Protein AF-A0A3N5PVY5-F1 (afdb_monomer_lite)

Sequence (266 aa):
MLNLARASQLLYYPEFLPDAHRGAGLPSGSAADRLAGVSESFGTLRYGKLLELLMYDCRRFSTLTGPSATFVPPIVEEWLKARMAGSDAIHVVNMPSIPPGWSAGKWGEWYPDMDGGNQALTTKIPKPYWQSGWRLQHDRLLQASSSMRGRIPLFISGDMHSLGEGRVLKTYGIDLRANPVIAVLPGPVGTGRPGWPSLVRGLRALPPAGLEMEEGLPALEENGFTIADFTPERVTLRYFRWKLGRPEAALDTLEPFRVTNLVVPG

pLDDT: mean 92.63, std 6.99, range [64.88, 98.81]

Foldseek 3Di:
DVVVLVVCCVVPNDWAAQDPLDDPPAPQQCPPPDDHRTHHAWDWDDDDQAEIETGGEQDPQFDLPAQQTGSGDPVRLVSLLCCLAPRSHLEYEYEYQAFPQKDLQDPPHLAQWADPPPQDTDNVDGNPSDHPNSVVSVVSSQLSLLPRAQYASHYEYEPQQWFWWKWFQFAAPDGSVSHTHITGDFHAQDDDPVSASCNVRVHHMHGGPRTDMDTPDGTHNFGWGWDWDTDSFWIKIFTWTDHPPDDPVVVVVIGGPDIDIGTGDD

Radius of gyration: 18.27 Å; chains: 1; bounding box: 49×46×44 Å

Secondary structure (DSSP, 8-state):
-HHHHHHHHHHHS--B---TTSPTT-TTS--TTS-TT-BSSEEEEEETTTEEEEEE-SSTT----GGG--SS-HHHHHHHHHHHHH--SSEEEEEESS-TT-B-S-TTSS---EE-STT-EESSSPPTT--HHHHHHHHHHHHHHHT-TTS--EEE--SS-SEEEEEEEEETTEE-TTS-EEEEEE--S---GGG-HHHHHSS--BPPTTEEEEEEEEEE-SEEEEEEEEETTEEEEEEEEE-BTB-GGGSTTPPPSEEEEEEPP-

Structure (mmCIF, N/CA/C/O backbone):
data_AF-A0A3N5PVY5-F1
#
_entry.id   AF-A0A3N5PVY5-F1
#
loop_
_atom_site.group_PDB
_atom_site.id
_atom_site.type_symbol
_atom_site.label_atom_id
_atom_site.label_alt_id
_atom_site.label_comp_id
_atom_site.label_asym_id
_atom_site.label_entity_id
_atom_site.label_seq_id
_atom_site.pdbx_PDB_ins_code
_atom_site.Cartn_x
_atom_site.Cartn_y
_atom_site.Cartn_z
_atom_site.occupancy
_atom_site.B_iso_or_equiv
_atom_site.auth_seq_id
_atom_site.auth_comp_id
_atom_site.auth_asym_id
_atom_site.auth_atom_id
_atom_site.pdbx_PDB_model_num
ATOM 1 N N . MET A 1 1 ? -6.073 16.966 -17.140 1.00 66.81 1 MET A N 1
ATOM 2 C CA . MET A 1 1 ? -5.683 15.822 -16.282 1.00 66.81 1 MET A CA 1
ATOM 3 C C . MET A 1 1 ? -6.864 15.290 -15.472 1.00 66.81 1 MET A C 1
ATOM 5 O O . MET A 1 1 ? -7.186 14.126 -15.647 1.00 66.81 1 MET A O 1
ATOM 9 N N . LEU A 1 2 ? -7.565 16.108 -14.667 1.00 79.38 2 LEU A N 1
ATOM 10 C CA . LEU A 1 2 ? -8.691 15.629 -13.841 1.00 79.38 2 LEU A CA 1
ATOM 11 C C . LEU A 1 2 ? -9.828 14.973 -14.650 1.00 79.38 2 LEU A C 1
ATOM 13 O O . LEU A 1 2 ? -10.245 13.874 -14.311 1.00 79.38 2 LEU A O 1
ATOM 17 N N . ASN A 1 3 ? -10.268 15.588 -15.754 1.00 82.44 3 ASN A N 1
ATOM 18 C CA . ASN A 1 3 ? -11.328 15.017 -16.600 1.00 82.44 3 ASN A CA 1
ATOM 19 C C . ASN A 1 3 ? -10.936 13.662 -17.209 1.00 82.44 3 ASN A C 1
ATOM 21 O O . ASN A 1 3 ? -11.769 12.770 -17.293 1.00 82.44 3 ASN A O 1
ATOM 25 N N . LEU A 1 4 ? -9.662 13.486 -17.579 1.00 80.81 4 LEU A N 1
ATOM 26 C CA . LEU A 1 4 ? -9.154 12.208 -18.082 1.00 80.81 4 LEU A CA 1
ATOM 27 C C . LEU A 1 4 ? -9.128 11.151 -16.971 1.00 80.81 4 LEU A C 1
ATOM 29 O O . LEU A 1 4 ? -9.576 10.034 -17.188 1.00 80.81 4 LEU A O 1
ATOM 33 N N . ALA A 1 5 ? -8.673 11.515 -15.767 1.00 79.31 5 ALA A N 1
ATOM 34 C CA . ALA A 1 5 ? -8.708 10.620 -14.611 1.00 79.31 5 ALA A CA 1
ATOM 35 C C . ALA A 1 5 ? -10.145 10.187 -14.271 1.00 79.31 5 ALA A C 1
ATOM 37 O O . ALA A 1 5 ? -10.389 9.007 -14.038 1.00 79.31 5 ALA A O 1
ATOM 38 N N . ARG A 1 6 ? -11.103 11.123 -14.310 1.00 81.12 6 ARG A N 1
ATOM 39 C CA . ARG A 1 6 ? -12.534 10.844 -14.110 1.00 81.12 6 ARG A CA 1
ATOM 40 C C . ARG A 1 6 ? -13.126 9.966 -15.209 1.00 81.12 6 ARG A C 1
ATOM 42 O O . ARG A 1 6 ? -13.926 9.092 -14.901 1.00 81.12 6 ARG A O 1
ATOM 49 N N . ALA A 1 7 ? -12.729 10.167 -16.464 1.00 83.38 7 ALA A N 1
ATOM 50 C CA . ALA A 1 7 ? -13.159 9.323 -17.576 1.00 83.38 7 ALA A CA 1
ATOM 51 C C . ALA A 1 7 ? -12.635 7.886 -17.426 1.00 83.38 7 ALA A C 1
ATOM 53 O O . ALA A 1 7 ? -13.407 6.941 -17.545 1.00 83.38 7 ALA A O 1
ATOM 54 N N . SER A 1 8 ? -11.354 7.709 -17.088 1.00 79.81 8 SER A N 1
ATOM 55 C CA . SER A 1 8 ? -10.799 6.381 -16.802 1.00 79.81 8 SER A CA 1
ATOM 56 C C . SER A 1 8 ? -11.474 5.726 -15.598 1.00 79.81 8 SER A C 1
ATOM 58 O O . SER A 1 8 ? -11.762 4.535 -15.640 1.00 79.81 8 SER A O 1
ATOM 60 N N . GLN A 1 9 ? -11.767 6.498 -14.547 1.00 80.00 9 GLN A N 1
ATOM 61 C CA . GLN A 1 9 ? -12.527 6.018 -13.394 1.00 80.00 9 GLN A CA 1
ATOM 62 C C . GLN A 1 9 ? -13.909 5.526 -13.809 1.00 80.00 9 GLN A C 1
ATOM 64 O O . GLN A 1 9 ? -14.215 4.368 -13.579 1.00 80.00 9 GLN A O 1
ATOM 69 N N . LEU A 1 10 ? -14.683 6.333 -14.533 1.00 76.81 10 LEU A N 1
ATOM 70 C CA . LEU A 1 10 ? -15.997 5.940 -15.052 1.00 76.81 10 LEU A CA 1
ATOM 71 C C . LEU A 1 10 ? -15.994 4.632 -15.851 1.00 76.81 10 LEU A C 1
ATOM 73 O O . LEU A 1 10 ? -16.964 3.883 -15.785 1.00 76.81 10 LEU A O 1
ATOM 77 N N . LEU A 1 11 ? -14.938 4.385 -16.626 1.00 79.62 11 LEU A N 1
ATOM 78 C CA . LEU A 1 11 ? -14.852 3.225 -17.511 1.00 79.62 11 LEU A CA 1
ATOM 79 C C . LEU A 1 11 ? -14.364 1.958 -16.802 1.00 79.62 11 LEU A C 1
ATOM 81 O O . LEU A 1 11 ? -14.799 0.867 -17.161 1.00 79.62 11 LEU A O 1
ATOM 85 N N . TYR A 1 12 ? -13.446 2.089 -15.841 1.00 75.38 12 TYR A N 1
ATOM 86 C CA . TYR A 1 12 ? -12.658 0.951 -15.355 1.00 75.38 12 TYR A CA 1
ATOM 87 C C . TYR A 1 12 ? -12.637 0.781 -13.835 1.00 75.38 12 TYR A C 1
ATOM 89 O O . TYR A 1 12 ? -12.235 -0.283 -13.365 1.00 75.38 12 TYR A O 1
ATOM 97 N N . TYR A 1 13 ? -13.044 1.787 -13.056 1.00 70.81 13 TYR A N 1
ATOM 98 C CA . TYR A 1 13 ? -12.940 1.751 -11.599 1.00 70.81 13 TYR A CA 1
ATOM 99 C C . TYR A 1 13 ? -14.275 2.112 -10.937 1.00 70.81 13 TYR A C 1
ATOM 101 O O . TYR A 1 13 ? -14.862 3.146 -11.251 1.00 70.81 13 TYR A O 1
ATOM 109 N N . PRO A 1 14 ? -14.767 1.314 -9.977 1.00 64.88 14 PRO A N 1
ATOM 110 C CA . PRO A 1 14 ? -15.961 1.695 -9.241 1.00 64.88 14 PRO A CA 1
ATOM 111 C C . PRO A 1 14 ? -15.705 2.993 -8.463 1.00 64.88 14 PRO A C 1
ATOM 113 O O . PRO A 1 14 ? -14.638 3.188 -7.876 1.00 64.88 14 PRO A O 1
ATOM 116 N N . GLU A 1 15 ? -16.689 3.890 -8.448 1.00 72.00 15 GLU A N 1
ATOM 117 C CA . GLU A 1 15 ? -16.699 4.986 -7.481 1.00 72.00 15 GLU A CA 1
ATOM 118 C C . GLU A 1 15 ? -17.060 4.447 -6.098 1.00 72.00 15 GLU A C 1
ATOM 120 O O . GLU A 1 15 ? -17.769 3.442 -5.970 1.00 72.00 15 GLU A O 1
ATOM 125 N N . PHE A 1 16 ? -16.616 5.134 -5.046 1.00 79.56 16 PHE A N 1
ATOM 126 C CA . PHE A 1 16 ? -17.078 4.807 -3.707 1.00 79.56 16 PHE A CA 1
ATOM 127 C C . PHE A 1 16 ? -18.519 5.280 -3.573 1.00 79.56 16 PHE A C 1
ATOM 129 O O . PHE A 1 16 ? -18.777 6.479 -3.415 1.00 79.56 16 PHE A O 1
ATOM 136 N N . LEU A 1 17 ? -19.446 4.326 -3.635 1.00 79.19 17 LEU A N 1
ATOM 137 C CA . LEU A 1 17 ? -20.863 4.556 -3.387 1.00 79.19 17 LEU A CA 1
ATOM 138 C C . LEU A 1 17 ? -21.079 5.250 -2.027 1.00 79.19 17 LEU A C 1
ATOM 140 O O . LEU A 1 17 ? -20.191 5.216 -1.164 1.00 79.19 17 LEU A O 1
ATOM 144 N N . PRO A 1 18 ? -22.247 5.884 -1.817 1.00 78.25 18 PRO A N 1
ATOM 145 C CA . PRO A 1 18 ? -22.622 6.389 -0.506 1.00 78.25 18 PRO A CA 1
ATOM 146 C C . PRO A 1 18 ? -22.472 5.308 0.564 1.00 78.25 18 PRO A C 1
ATOM 148 O O . PRO A 1 18 ? -23.073 4.241 0.483 1.00 78.25 18 PRO A O 1
ATOM 151 N N . ASP A 1 19 ? -21.642 5.610 1.556 1.00 75.44 19 ASP A N 1
ATOM 152 C CA . ASP A 1 19 ? -21.275 4.719 2.649 1.00 75.44 19 ASP A CA 1
ATOM 153 C C . ASP A 1 19 ? -21.487 5.468 3.966 1.00 75.44 19 ASP A C 1
ATOM 155 O O . ASP A 1 19 ? -20.876 6.512 4.201 1.00 75.44 19 ASP A O 1
ATOM 159 N N . ALA A 1 20 ? -22.356 4.931 4.824 1.00 75.94 20 ALA A N 1
ATOM 160 C CA . ALA A 1 20 ? -22.668 5.512 6.128 1.00 75.94 20 ALA A CA 1
ATOM 161 C C . ALA A 1 20 ? -21.471 5.488 7.095 1.00 75.94 20 ALA A C 1
ATOM 163 O O . ALA A 1 20 ? -21.444 6.249 8.062 1.00 75.94 20 ALA A O 1
ATOM 164 N N . HIS A 1 21 ? -20.478 4.631 6.847 1.00 71.88 21 HIS A N 1
ATOM 165 C CA . HIS A 1 21 ? -19.249 4.542 7.636 1.00 71.88 21 HIS A CA 1
ATOM 166 C C . HIS A 1 21 ? -18.144 5.476 7.130 1.00 71.88 21 HIS A C 1
ATOM 168 O O . HIS A 1 21 ? -17.114 5.645 7.795 1.00 71.88 21 HIS A O 1
ATOM 174 N N . ARG A 1 22 ? -18.353 6.128 5.981 1.00 78.62 22 ARG A N 1
ATOM 175 C CA . ARG A 1 22 ? -17.444 7.149 5.475 1.00 78.62 22 ARG A CA 1
ATOM 176 C C . ARG A 1 22 ? -17.727 8.478 6.168 1.00 78.62 22 ARG A C 1
ATOM 178 O O . ARG A 1 22 ? -18.864 8.937 6.222 1.00 78.62 22 ARG A O 1
ATOM 185 N N . GLY A 1 23 ? -16.675 9.118 6.682 1.00 70.31 23 GLY A N 1
ATOM 186 C CA . GLY A 1 23 ? -16.801 10.416 7.344 1.00 70.31 23 GLY A CA 1
ATOM 187 C C . GLY A 1 23 ? -17.440 11.464 6.427 1.00 70.31 23 GLY A C 1
ATOM 188 O O . GLY A 1 23 ? -17.079 11.581 5.252 1.00 70.31 23 GLY A O 1
ATOM 189 N N . ALA A 1 24 ? -18.382 12.244 6.960 1.00 73.06 24 ALA A N 1
ATOM 190 C CA . ALA A 1 24 ? -18.906 13.408 6.256 1.00 73.06 24 ALA A CA 1
ATOM 191 C C . ALA A 1 24 ? -17.788 14.447 6.055 1.00 73.06 24 ALA A C 1
ATOM 193 O O . ALA A 1 24 ? -16.924 14.618 6.913 1.00 73.06 24 ALA A O 1
ATOM 194 N N . GLY A 1 25 ? -17.797 15.143 4.916 1.00 78.94 25 GLY A N 1
ATOM 195 C CA . GLY A 1 25 ? -16.828 16.208 4.636 1.00 78.94 25 GLY A CA 1
ATOM 196 C C . GLY A 1 25 ? -15.441 15.737 4.187 1.00 78.94 25 GLY A C 1
ATOM 197 O O . GLY A 1 25 ? -14.552 16.573 4.028 1.00 78.94 25 GLY A O 1
ATOM 198 N N . LEU A 1 26 ? -15.239 14.435 3.934 1.00 85.25 26 LEU A N 1
ATOM 199 C CA . LEU A 1 26 ? -14.022 13.992 3.255 1.00 85.25 26 LEU A CA 1
ATOM 200 C C . LEU A 1 26 ? -13.928 14.638 1.857 1.00 85.25 26 LEU A C 1
ATOM 202 O O . LEU A 1 26 ? -14.931 14.692 1.133 1.00 85.25 26 LEU A O 1
ATOM 206 N N . PRO A 1 27 ? -12.734 15.107 1.445 1.00 86.25 27 PRO A N 1
ATOM 207 C CA . PRO A 1 27 ? -12.514 15.620 0.099 1.00 86.25 27 PRO A CA 1
ATOM 208 C C . PRO A 1 27 ? -12.941 14.604 -0.963 1.00 86.25 27 PRO A C 1
ATOM 210 O O . PRO A 1 27 ? -12.951 13.402 -0.714 1.00 86.25 27 PRO A O 1
ATOM 213 N N . SER A 1 28 ? -13.281 15.077 -2.163 1.00 84.31 28 SER A N 1
ATOM 214 C CA . SER A 1 28 ? -13.803 14.265 -3.281 1.00 84.31 28 SER A CA 1
ATOM 215 C C . SER A 1 28 ? -15.173 13.596 -3.078 1.00 84.31 28 SER A C 1
ATOM 217 O O . SER A 1 28 ? -15.617 12.911 -3.988 1.00 84.31 28 SER A O 1
ATOM 219 N N . GLY A 1 29 ? -15.863 13.820 -1.949 1.00 82.81 29 GLY A N 1
ATOM 220 C CA . GLY A 1 29 ? -17.184 13.242 -1.642 1.00 82.81 29 GLY A CA 1
ATOM 221 C C . GLY A 1 29 ? -18.416 14.047 -2.094 1.00 82.81 29 GLY A C 1
ATOM 222 O O . GLY A 1 29 ? -19.541 13.665 -1.766 1.00 82.81 29 GLY A O 1
ATOM 223 N N . SER A 1 30 ? -18.205 15.179 -2.777 1.00 78.44 30 SER A N 1
ATOM 224 C CA . SER A 1 30 ? -19.247 16.180 -3.076 1.00 78.44 30 SER A CA 1
ATOM 225 C C . SER A 1 30 ? -19.096 16.795 -4.474 1.00 78.44 30 SER A C 1
ATOM 227 O O . SER A 1 30 ? -19.329 17.989 -4.663 1.00 78.44 30 SER A O 1
ATOM 229 N N . ALA A 1 31 ? -18.627 16.017 -5.452 1.00 81.06 31 ALA A N 1
ATOM 230 C CA . ALA A 1 31 ? -18.526 16.489 -6.830 1.00 81.06 31 ALA A CA 1
ATOM 231 C C . ALA A 1 31 ? -19.930 16.800 -7.389 1.00 81.06 31 ALA A C 1
ATOM 233 O O . ALA A 1 31 ? -20.825 15.967 -7.302 1.00 81.06 31 ALA A O 1
ATOM 234 N N . ALA A 1 32 ? -20.126 18.002 -7.946 1.00 80.88 32 ALA A N 1
ATOM 235 C CA . ALA A 1 32 ? -21.444 18.476 -8.391 1.00 80.88 32 ALA A CA 1
ATOM 236 C C . ALA A 1 32 ? -22.039 17.651 -9.548 1.00 80.88 32 ALA A C 1
ATOM 238 O O . ALA A 1 32 ? -23.250 17.638 -9.743 1.00 80.88 32 ALA A O 1
ATOM 239 N N . ASP A 1 33 ? -21.186 16.961 -10.304 1.00 83.06 33 ASP A N 1
ATOM 240 C CA . ASP A 1 33 ? -21.539 16.053 -11.395 1.00 83.06 33 ASP A CA 1
ATOM 241 C C . ASP A 1 33 ? -21.827 14.613 -10.927 1.00 83.06 33 ASP A C 1
ATOM 243 O O . ASP A 1 33 ? -21.983 13.718 -11.756 1.00 83.06 33 ASP A O 1
ATOM 247 N N . ARG A 1 34 ? -21.894 14.367 -9.610 1.00 80.12 34 ARG A N 1
ATOM 248 C CA . ARG A 1 34 ? -22.095 13.042 -9.004 1.00 80.12 34 ARG A CA 1
ATOM 249 C C . ARG A 1 34 ? -23.245 13.043 -8.006 1.00 80.12 34 ARG A C 1
ATOM 251 O O . ARG A 1 34 ? -23.643 14.079 -7.478 1.00 80.12 34 ARG A O 1
ATOM 258 N N . LEU A 1 35 ? -23.765 11.849 -7.719 1.00 81.38 35 LEU A N 1
ATOM 259 C CA . LEU A 1 35 ? -24.721 11.670 -6.629 1.00 81.38 35 LEU A CA 1
ATOM 260 C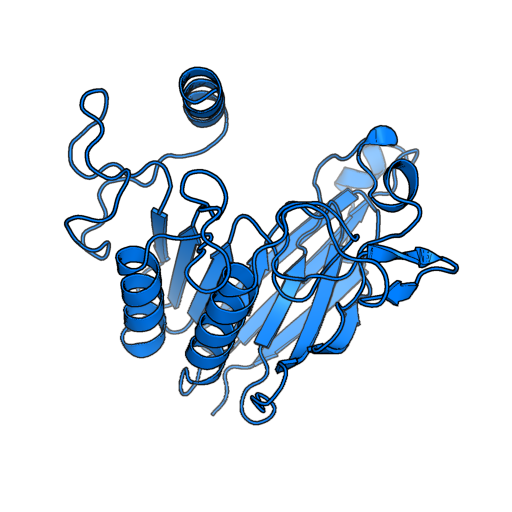 C . LEU A 1 35 ? -24.082 12.077 -5.296 1.00 81.38 35 LEU A C 1
ATOM 262 O O . LEU A 1 35 ? -22.905 11.810 -5.041 1.00 81.38 35 LEU A O 1
ATOM 266 N N . ALA A 1 36 ? -24.876 12.707 -4.431 1.00 80.88 36 ALA A N 1
ATOM 267 C CA . ALA A 1 36 ? -24.427 13.108 -3.107 1.00 80.88 36 ALA A CA 1
ATOM 268 C C . ALA A 1 36 ? -23.901 11.896 -2.325 1.00 80.88 36 ALA A C 1
ATOM 270 O O . ALA A 1 36 ? -24.528 10.837 -2.298 1.00 80.88 36 ALA A O 1
ATOM 271 N N . GLY A 1 37 ? -22.741 12.048 -1.686 1.00 77.31 37 GLY A N 1
ATOM 272 C CA . GLY A 1 37 ? -22.122 10.944 -0.965 1.00 77.31 37 GLY A CA 1
ATOM 273 C C . GLY A 1 37 ? -21.403 9.939 -1.867 1.00 77.31 37 GLY A C 1
ATOM 274 O O . GLY A 1 37 ? -20.929 8.931 -1.359 1.00 77.31 37 GLY A O 1
ATOM 275 N N . VAL A 1 38 ? -21.203 10.195 -3.157 1.00 84.31 38 VAL A N 1
ATOM 276 C CA . VAL A 1 38 ? -20.206 9.452 -3.945 1.00 84.31 38 VAL A CA 1
ATOM 277 C C . VAL A 1 38 ? -18.828 10.079 -3.741 1.00 84.31 38 VAL A C 1
ATOM 279 O O . VAL A 1 38 ? -18.697 11.299 -3.787 1.00 84.31 38 VAL A O 1
ATOM 282 N N . SER A 1 39 ? -17.809 9.257 -3.482 1.00 86.69 39 SER A N 1
ATOM 283 C CA . SER A 1 39 ? -16.417 9.711 -3.378 1.00 86.69 39 SER A CA 1
ATOM 284 C C . SER A 1 39 ? -15.564 9.125 -4.490 1.00 86.69 39 SER A C 1
ATOM 286 O O . SER A 1 39 ? -15.674 7.948 -4.827 1.00 86.69 39 SER A O 1
ATOM 288 N N . GLU A 1 40 ? -14.689 9.956 -5.046 1.00 86.44 40 GLU A N 1
ATOM 289 C CA . GLU A 1 40 ? -13.797 9.560 -6.137 1.00 86.44 40 GLU A CA 1
ATOM 290 C C . GLU A 1 40 ? -12.433 9.064 -5.643 1.00 86.44 40 GLU A C 1
ATOM 292 O O . GLU A 1 40 ? -11.720 8.401 -6.393 1.00 86.44 40 GLU A O 1
ATOM 297 N N . SER A 1 41 ? -12.019 9.429 -4.426 1.00 88.88 41 SER A N 1
ATOM 298 C CA . SER A 1 41 ? -10.624 9.247 -3.990 1.00 88.88 41 SER A CA 1
ATOM 299 C C . SER A 1 41 ? -10.467 8.537 -2.656 1.00 88.88 41 SER A C 1
ATOM 301 O O . SER A 1 41 ? -9.401 7.986 -2.406 1.00 88.88 41 SER A O 1
ATOM 303 N N . PHE A 1 42 ? -11.496 8.529 -1.810 1.00 90.88 42 PHE A N 1
ATOM 304 C CA . PHE A 1 42 ? -11.418 7.961 -0.463 1.00 90.88 42 PHE A CA 1
ATOM 305 C C . PHE A 1 42 ? -12.708 7.232 -0.111 1.00 90.88 42 PHE A C 1
ATOM 307 O O . PHE A 1 42 ? -13.787 7.818 -0.219 1.00 90.88 42 PHE A O 1
ATOM 314 N N . GLY A 1 43 ? -12.622 5.997 0.361 1.00 89.62 43 GLY A N 1
ATOM 315 C CA . GLY A 1 43 ? -13.804 5.263 0.790 1.00 89.62 43 GLY A CA 1
ATOM 316 C C . GLY A 1 43 ? -13.480 3.930 1.429 1.00 89.62 43 GLY A C 1
ATOM 317 O O . GLY A 1 43 ? -12.313 3.584 1.629 1.00 89.62 43 GLY A O 1
ATOM 318 N N . THR A 1 44 ? -14.537 3.196 1.768 1.00 90.12 44 THR A N 1
ATOM 319 C CA . THR A 1 44 ? -14.406 1.840 2.286 1.00 90.12 44 THR A CA 1
ATOM 320 C C . THR A 1 44 ? -15.145 0.837 1.415 1.00 90.12 44 THR A C 1
ATOM 322 O O . THR A 1 44 ? -16.144 1.167 0.776 1.00 90.12 44 THR A O 1
ATOM 325 N N . LEU A 1 45 ? -14.642 -0.396 1.395 1.00 88.94 45 LEU A N 1
ATOM 326 C CA . LEU A 1 45 ? -15.434 -1.567 1.035 1.00 88.94 45 LEU A CA 1
ATOM 327 C C . LEU A 1 45 ? -15.580 -2.423 2.286 1.00 88.94 45 LEU A C 1
ATOM 329 O O . LEU A 1 45 ? -14.580 -2.791 2.905 1.00 88.94 45 LEU A O 1
ATOM 333 N N . ARG A 1 46 ? -16.817 -2.754 2.651 1.00 90.56 46 ARG A N 1
ATOM 334 C CA . ARG A 1 46 ? -17.100 -3.461 3.896 1.00 90.56 46 ARG A CA 1
ATOM 335 C C . ARG A 1 46 ? -17.915 -4.727 3.672 1.00 90.56 46 ARG A C 1
ATOM 337 O O . ARG A 1 46 ? -18.926 -4.709 2.976 1.00 90.56 46 ARG A O 1
ATOM 344 N N . TYR A 1 47 ? -17.496 -5.813 4.318 1.00 93.75 47 TYR A N 1
ATOM 345 C CA . TYR A 1 47 ? -18.188 -7.100 4.322 1.00 93.75 47 TYR A CA 1
ATOM 346 C C . TYR A 1 47 ? -18.644 -7.444 5.745 1.00 93.75 47 TYR A C 1
ATOM 348 O O . TYR A 1 47 ? -17.939 -8.101 6.518 1.00 93.75 47 TYR A O 1
ATOM 356 N N . GLY A 1 48 ? -19.824 -6.940 6.122 1.00 93.81 48 GLY A N 1
ATOM 357 C CA . GLY A 1 48 ? -20.401 -7.133 7.455 1.00 93.81 48 GLY A CA 1
ATOM 358 C C . GLY A 1 48 ? -19.453 -6.686 8.573 1.00 93.81 48 GLY A C 1
ATOM 359 O O . GLY A 1 48 ? -18.989 -5.548 8.582 1.00 93.81 48 GLY A O 1
ATOM 360 N N . LYS A 1 49 ? -19.167 -7.585 9.521 1.00 95.75 49 LYS A N 1
ATOM 361 C CA . LYS A 1 49 ? -18.146 -7.397 10.570 1.00 95.75 49 LYS A CA 1
ATOM 362 C C . LYS A 1 49 ? -16.839 -8.137 10.278 1.00 95.75 49 LYS A C 1
ATOM 364 O O . LYS A 1 49 ? -15.938 -8.124 11.106 1.00 95.75 49 LYS A O 1
ATOM 369 N N . LEU A 1 50 ? -16.724 -8.802 9.130 1.00 97.62 50 LEU A N 1
ATOM 370 C CA . LEU A 1 50 ? -15.532 -9.579 8.806 1.00 97.62 50 LEU A CA 1
ATOM 371 C C . LEU A 1 50 ? -14.396 -8.671 8.331 1.00 97.62 50 LEU A C 1
ATOM 373 O O . LEU A 1 50 ? -13.281 -8.779 8.828 1.00 97.62 50 LEU A O 1
ATOM 377 N N . LEU A 1 51 ? -14.679 -7.781 7.381 1.00 97.50 51 LEU A N 1
ATOM 378 C CA . LEU A 1 51 ? -13.654 -7.047 6.646 1.00 97.50 51 LEU A CA 1
ATOM 379 C C . LEU A 1 51 ? -14.074 -5.605 6.386 1.00 97.50 51 LEU A C 1
ATOM 381 O O . LEU A 1 51 ? -15.191 -5.355 5.935 1.00 97.50 51 LEU A O 1
ATOM 385 N N . GLU A 1 52 ? -13.142 -4.686 6.592 1.00 96.38 52 GLU A N 1
ATOM 386 C CA . GLU A 1 52 ? -13.195 -3.310 6.118 1.00 96.38 52 GLU A CA 1
ATOM 387 C C . GLU A 1 52 ? -11.900 -2.975 5.368 1.00 96.38 52 GLU A C 1
ATOM 389 O O . GLU A 1 52 ? -10.803 -3.022 5.928 1.00 96.38 52 GLU A O 1
ATOM 394 N N . LEU A 1 53 ? -12.029 -2.647 4.085 1.00 95.75 53 LEU A N 1
ATOM 395 C CA . LEU A 1 53 ? -10.938 -2.169 3.242 1.00 95.75 53 LEU A CA 1
ATOM 396 C C . LEU A 1 53 ? -10.963 -0.644 3.228 1.00 95.75 53 LEU A C 1
ATOM 398 O O . LEU A 1 53 ? -11.950 -0.056 2.795 1.00 95.75 53 LEU A O 1
ATOM 402 N N . LEU A 1 54 ? -9.882 -0.007 3.663 1.00 95.62 54 LEU A N 1
ATOM 403 C CA . LEU A 1 54 ? -9.671 1.435 3.587 1.00 95.62 54 LEU A CA 1
ATOM 404 C C . LEU A 1 54 ? -8.966 1.752 2.272 1.00 95.62 54 LEU A C 1
ATOM 406 O O . LEU A 1 54 ? -7.763 1.534 2.142 1.00 95.62 54 LEU A O 1
ATOM 410 N N . MET A 1 55 ? -9.703 2.257 1.289 1.00 93.50 55 MET A N 1
ATOM 411 C CA . MET A 1 55 ? -9.190 2.518 -0.055 1.00 93.50 55 MET A CA 1
ATOM 412 C C . MET A 1 55 ? -8.978 4.017 -0.250 1.00 93.50 55 MET A C 1
ATOM 414 O O . MET A 1 55 ? -9.896 4.813 -0.026 1.00 93.50 55 MET A O 1
ATOM 418 N N . TYR A 1 56 ? -7.769 4.417 -0.647 1.00 93.62 56 TYR A N 1
ATOM 419 C CA . TYR A 1 56 ? -7.432 5.836 -0.729 1.00 93.62 56 TYR A CA 1
ATOM 420 C C . TYR A 1 56 ? -6.382 6.179 -1.787 1.00 93.62 56 TYR A C 1
ATOM 422 O O . TYR A 1 56 ? -5.337 5.537 -1.914 1.00 93.62 56 TYR A O 1
ATOM 430 N N . ASP A 1 57 ? -6.657 7.254 -2.524 1.00 92.12 57 ASP A N 1
ATOM 431 C CA . ASP A 1 57 ? -5.737 7.841 -3.488 1.00 92.12 57 ASP A CA 1
ATOM 432 C C . ASP A 1 57 ? -4.718 8.760 -2.801 1.00 92.12 57 ASP A C 1
ATOM 434 O O . ASP A 1 57 ? -5.057 9.759 -2.169 1.00 92.12 57 ASP A O 1
ATOM 438 N N . CYS A 1 58 ? -3.444 8.443 -2.983 1.00 94.75 58 CYS A N 1
ATOM 439 C CA . CYS A 1 58 ? -2.311 9.216 -2.508 1.00 94.75 58 CYS A CA 1
ATOM 440 C C . CYS A 1 58 ? -1.790 10.236 -3.540 1.00 94.75 58 CYS A C 1
ATOM 442 O O . CYS A 1 58 ? -0.806 10.912 -3.267 1.00 94.75 58 CYS A O 1
ATOM 444 N N . ARG A 1 59 ? -2.375 10.352 -4.740 1.00 89.50 59 ARG A N 1
ATOM 445 C CA . ARG A 1 59 ? -1.872 11.231 -5.813 1.00 89.50 59 ARG A CA 1
ATOM 446 C C . ARG A 1 59 ? -2.649 12.527 -5.961 1.00 89.50 59 ARG A C 1
ATOM 448 O O . ARG A 1 59 ? -2.031 13.587 -6.021 1.00 89.50 59 ARG A O 1
ATOM 455 N N . ARG A 1 60 ? -3.982 12.476 -6.030 1.00 89.44 60 ARG A N 1
ATOM 456 C CA . ARG A 1 60 ? -4.803 13.647 -6.397 1.00 89.44 60 ARG A CA 1
ATOM 457 C C . ARG A 1 60 ? -4.615 14.853 -5.474 1.00 89.44 60 ARG A C 1
ATOM 459 O O . ARG A 1 60 ? -4.731 15.983 -5.936 1.00 89.44 60 ARG A O 1
ATOM 466 N N . PHE A 1 61 ? -4.322 14.617 -4.200 1.00 92.38 61 PHE A N 1
ATOM 467 C CA . PHE A 1 61 ? -4.217 15.657 -3.176 1.00 92.38 61 PHE A CA 1
ATOM 468 C C . PHE A 1 61 ? -2.795 15.835 -2.633 1.00 92.38 61 PHE A C 1
ATOM 470 O O . PHE A 1 61 ? -2.619 16.458 -1.587 1.00 92.38 61 PHE A O 1
ATOM 477 N N . SER A 1 62 ? -1.783 15.301 -3.326 1.00 95.31 62 SER A N 1
ATOM 478 C CA . SER A 1 62 ? -0.404 15.418 -2.865 1.00 95.31 62 SER A CA 1
ATOM 479 C C . SER A 1 62 ? 0.064 16.873 -2.869 1.00 95.31 62 SER A C 1
ATOM 481 O O . SER A 1 62 ? -0.115 17.571 -3.871 1.00 95.31 62 SER A O 1
ATOM 483 N N . THR A 1 63 ? 0.707 17.321 -1.796 1.00 97.19 63 THR A N 1
ATOM 484 C CA . THR A 1 63 ? 1.242 18.685 -1.677 1.00 97.19 63 THR A CA 1
ATOM 485 C C . THR A 1 63 ? 2.771 18.706 -1.753 1.00 97.19 63 THR A C 1
ATOM 487 O O . THR A 1 63 ? 3.436 17.698 -1.514 1.00 97.19 63 THR A O 1
ATOM 490 N N . LEU A 1 64 ? 3.334 19.869 -2.104 1.00 97.06 64 LEU A N 1
ATOM 491 C CA . LEU A 1 64 ? 4.778 20.120 -2.222 1.00 97.06 64 LEU A CA 1
ATOM 492 C C . LEU A 1 64 ? 5.223 21.218 -1.246 1.00 97.06 64 LEU A C 1
ATOM 494 O O . LEU A 1 64 ? 5.717 22.267 -1.649 1.00 97.06 64 LEU A O 1
ATOM 498 N N . THR A 1 65 ? 4.979 20.998 0.046 1.00 97.00 65 THR A N 1
ATOM 499 C CA . THR A 1 65 ? 5.200 21.988 1.119 1.00 97.00 65 THR A CA 1
ATOM 500 C C . THR A 1 65 ? 6.266 21.552 2.134 1.00 97.00 65 THR A C 1
ATOM 502 O O . THR A 1 65 ? 6.211 21.878 3.319 1.00 97.00 65 THR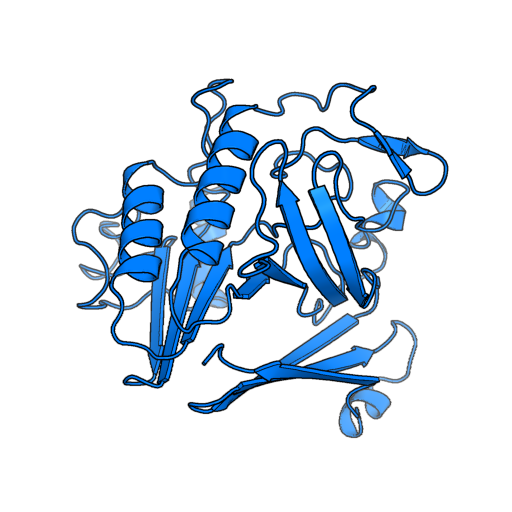 A O 1
ATOM 505 N N . GLY A 1 66 ? 7.260 20.794 1.679 1.00 96.62 66 GLY A N 1
ATOM 506 C CA . GLY A 1 66 ? 8.399 20.330 2.461 1.00 96.62 66 GLY A CA 1
ATOM 507 C C . GLY A 1 66 ? 7.968 19.464 3.653 1.00 96.62 66 GLY A C 1
ATOM 508 O O . GLY A 1 66 ? 7.308 18.441 3.454 1.00 96.62 66 GLY A O 1
ATOM 509 N N . PRO A 1 67 ? 8.313 19.842 4.898 1.00 97.00 67 PRO A N 1
ATOM 510 C CA . PRO A 1 67 ? 7.932 19.090 6.096 1.00 97.00 67 PRO A CA 1
ATOM 511 C C . PRO A 1 67 ? 6.424 18.970 6.352 1.00 97.00 67 PRO A C 1
ATOM 513 O O . PRO A 1 67 ? 6.009 18.025 7.017 1.00 97.00 67 PRO A O 1
ATOM 516 N N . SER A 1 68 ? 5.600 19.892 5.840 1.00 97.38 68 SER A N 1
ATOM 517 C CA . SER A 1 68 ? 4.135 19.829 5.987 1.00 97.38 68 SER A CA 1
ATOM 518 C C . SER A 1 68 ? 3.438 19.132 4.819 1.00 97.38 68 SER A C 1
ATOM 520 O O . SER A 1 68 ? 2.209 19.075 4.785 1.00 97.38 68 SER A O 1
ATOM 522 N N . ALA A 1 69 ? 4.205 18.632 3.846 1.00 97.94 69 ALA A N 1
ATOM 523 C CA . ALA A 1 69 ? 3.649 17.979 2.678 1.00 97.94 69 ALA A CA 1
ATOM 524 C C . ALA A 1 69 ? 2.902 16.696 3.050 1.00 97.94 69 ALA A C 1
ATOM 526 O O . ALA A 1 69 ? 3.299 15.972 3.961 1.00 97.94 69 ALA A O 1
ATOM 527 N N . THR A 1 70 ? 1.859 16.366 2.303 1.00 98.00 70 THR A N 1
ATOM 528 C CA . THR A 1 70 ? 1.086 15.142 2.501 1.00 98.00 70 THR A CA 1
ATOM 529 C C . THR A 1 70 ? 0.752 14.501 1.163 1.00 98.00 70 THR A C 1
ATOM 531 O O . THR A 1 70 ? 0.737 15.177 0.136 1.00 98.00 70 THR A O 1
ATOM 534 N N . PHE A 1 71 ? 0.506 13.192 1.160 1.00 97.31 71 PHE A N 1
ATOM 535 C CA . PHE A 1 71 ? -0.122 12.503 0.031 1.00 97.31 71 PHE A CA 1
ATOM 536 C C . PHE A 1 71 ? -1.642 12.471 0.175 1.00 97.31 71 PHE A C 1
ATOM 538 O O . PHE A 1 71 ? -2.360 12.610 -0.814 1.00 97.31 71 PHE A O 1
ATOM 545 N N . VAL A 1 72 ? -2.132 12.330 1.410 1.00 97.25 72 VAL A N 1
ATOM 546 C CA . VAL A 1 72 ? -3.554 12.472 1.733 1.00 97.25 72 VAL A CA 1
ATOM 547 C C . VAL A 1 72 ? -3.794 13.721 2.584 1.00 97.25 72 VAL A C 1
ATOM 549 O O . VAL A 1 72 ? -2.947 14.070 3.412 1.00 97.25 72 VAL A O 1
ATOM 552 N N . PRO A 1 73 ? -4.928 14.421 2.423 1.00 96.44 73 PRO A N 1
ATOM 553 C CA . PRO A 1 73 ? -5.270 15.563 3.267 1.00 96.44 73 PRO A CA 1
ATOM 554 C C . PRO A 1 73 ? -5.261 15.195 4.762 1.00 96.44 73 PRO A C 1
ATOM 556 O O . PRO A 1 73 ? -5.638 14.071 5.095 1.00 96.44 73 PRO A O 1
ATOM 559 N N . PRO A 1 74 ? -4.918 16.116 5.683 1.00 95.81 74 PRO A N 1
ATOM 560 C CA . PRO A 1 74 ? -4.894 15.822 7.120 1.00 95.81 74 PRO A CA 1
ATOM 561 C C . PRO A 1 74 ? -6.202 15.225 7.658 1.00 95.81 74 PRO A C 1
ATOM 563 O O . PRO A 1 74 ? -6.172 14.265 8.416 1.00 95.81 74 PRO A O 1
ATOM 566 N N . ILE A 1 75 ? -7.358 15.714 7.196 1.00 94.81 75 ILE A N 1
ATOM 567 C CA . ILE A 1 75 ? -8.667 15.158 7.579 1.00 94.81 75 ILE A CA 1
ATOM 568 C C . ILE A 1 75 ? -8.849 13.694 7.141 1.00 94.81 75 ILE A C 1
ATOM 570 O O . ILE A 1 75 ? -9.493 12.915 7.838 1.00 94.81 75 ILE A O 1
ATOM 574 N N . VAL A 1 76 ? -8.258 13.302 6.008 1.00 95.88 76 VAL A N 1
ATOM 575 C CA . VAL A 1 76 ? -8.269 11.914 5.527 1.00 95.88 76 VAL A CA 1
ATOM 576 C C . VAL A 1 76 ? -7.315 11.066 6.361 1.00 95.88 76 VAL A C 1
ATOM 578 O O . VAL A 1 76 ? -7.670 9.953 6.727 1.00 95.88 76 VAL A O 1
ATOM 581 N N . GLU A 1 77 ? -6.134 11.587 6.703 1.00 97.88 77 GLU A N 1
ATOM 582 C CA . GLU A 1 77 ? -5.199 10.901 7.602 1.00 97.88 77 GLU A CA 1
ATOM 583 C C . GLU A 1 77 ? -5.849 10.602 8.963 1.00 97.88 77 GLU A C 1
ATOM 585 O O . GLU A 1 77 ? -5.778 9.472 9.445 1.00 97.88 77 GLU A O 1
ATOM 590 N N . GLU A 1 78 ? -6.534 11.582 9.554 1.00 97.12 78 GLU A N 1
ATOM 591 C CA . GLU A 1 78 ? -7.248 11.404 10.823 1.00 97.12 78 GLU A CA 1
ATOM 592 C C . GLU A 1 78 ? -8.423 10.431 10.698 1.00 97.12 78 GLU A C 1
ATOM 594 O O . GLU A 1 78 ? -8.615 9.581 11.567 1.00 97.12 78 GLU A O 1
ATOM 599 N N . TRP A 1 79 ? -9.165 10.475 9.589 1.00 95.88 79 TRP A N 1
ATOM 600 C CA . TRP A 1 79 ? -10.199 9.481 9.310 1.00 95.88 79 TRP A CA 1
ATOM 601 C C . TRP A 1 79 ? -9.622 8.060 9.215 1.00 95.88 79 TRP A C 1
ATOM 603 O O . TRP A 1 79 ? -10.145 7.159 9.870 1.00 95.88 79 TRP A O 1
ATOM 613 N N . LEU A 1 80 ? -8.519 7.850 8.486 1.00 97.56 80 LEU A N 1
ATOM 614 C CA . LEU A 1 80 ? -7.851 6.544 8.382 1.00 97.56 80 LEU A CA 1
ATOM 615 C C . LEU A 1 80 ? -7.428 6.022 9.762 1.00 97.56 80 LEU A C 1
ATOM 617 O O . LEU A 1 80 ? -7.713 4.872 10.103 1.00 97.56 80 LEU A O 1
ATOM 621 N N . LYS A 1 81 ? -6.806 6.873 10.589 1.00 98.19 81 LYS A N 1
ATOM 622 C CA . LYS A 1 81 ? -6.431 6.528 11.971 1.00 98.19 81 LYS A CA 1
ATOM 623 C C . LYS A 1 81 ? -7.644 6.162 12.819 1.00 98.19 81 LYS A C 1
ATOM 625 O O . LYS A 1 81 ? -7.611 5.153 13.520 1.00 98.19 81 LYS A O 1
ATOM 630 N N . ALA A 1 82 ? -8.724 6.936 12.724 1.00 96.38 82 ALA A N 1
ATOM 631 C CA . ALA A 1 82 ? -9.957 6.666 13.452 1.00 96.38 82 ALA A CA 1
ATOM 632 C C . ALA A 1 82 ? -10.586 5.326 13.037 1.00 96.38 82 ALA A C 1
ATOM 634 O O . ALA A 1 82 ? -11.059 4.585 13.898 1.00 96.38 82 ALA A O 1
ATOM 635 N N . ARG A 1 83 ? -10.555 4.969 11.745 1.00 96.00 83 ARG A N 1
ATOM 636 C CA . ARG A 1 83 ? -11.036 3.657 11.278 1.00 96.00 83 ARG A CA 1
ATOM 637 C C . ARG A 1 83 ? -10.167 2.509 11.786 1.00 96.00 83 ARG A C 1
ATOM 639 O O . ARG A 1 83 ? -10.715 1.536 12.298 1.00 96.00 83 ARG A O 1
ATOM 646 N N . MET A 1 84 ? -8.840 2.637 11.723 1.00 97.88 84 MET A N 1
ATOM 647 C CA . MET A 1 84 ? -7.916 1.631 12.270 1.00 97.88 84 MET A CA 1
ATOM 648 C C . MET A 1 84 ? -8.135 1.411 13.774 1.00 97.88 84 MET A C 1
ATOM 650 O O . MET A 1 84 ? -8.207 0.269 14.230 1.00 97.88 84 MET A O 1
ATOM 654 N N . ALA A 1 85 ? -8.319 2.491 14.536 1.00 96.62 85 ALA A N 1
ATOM 655 C CA . ALA A 1 85 ? -8.528 2.423 15.979 1.00 96.62 85 ALA A CA 1
ATOM 656 C C . ALA A 1 85 ? -9.933 1.936 16.381 1.00 96.62 85 ALA A C 1
ATOM 658 O O . ALA A 1 85 ? -10.069 1.233 17.380 1.00 96.62 85 ALA A O 1
ATOM 659 N N . GLY A 1 86 ? -10.971 2.328 15.637 1.00 94.69 86 GLY A N 1
ATOM 660 C CA . GLY A 1 86 ? -12.361 2.262 16.101 1.00 94.69 86 GLY A CA 1
ATOM 661 C C . GLY A 1 86 ? -13.326 1.442 15.248 1.00 94.69 86 GLY A C 1
ATOM 662 O O . GLY A 1 86 ? -14.491 1.332 15.623 1.00 94.69 86 GLY A O 1
ATOM 663 N N . SER A 1 87 ? -12.904 0.882 14.108 1.00 95.00 87 SER A N 1
ATOM 664 C CA . SER A 1 87 ? -13.762 -0.049 13.363 1.00 95.00 87 SER A CA 1
ATOM 665 C C . SER A 1 87 ? -14.149 -1.240 14.247 1.00 95.00 87 SER A C 1
ATOM 667 O O . SER A 1 87 ? -13.357 -1.686 15.071 1.00 95.00 87 SER A O 1
ATOM 669 N N . ASP A 1 88 ? -15.355 -1.767 14.071 1.00 94.69 88 ASP A N 1
ATOM 670 C CA . ASP A 1 88 ? -15.851 -3.015 14.661 1.00 94.69 88 ASP A CA 1
ATOM 671 C C . ASP A 1 88 ? -15.664 -4.228 13.725 1.00 94.69 88 ASP A C 1
ATOM 673 O O . ASP A 1 88 ? -16.116 -5.327 14.046 1.00 94.69 88 ASP A O 1
ATOM 677 N N . ALA A 1 89 ? -15.018 -4.046 12.567 1.00 95.88 89 ALA A N 1
ATOM 678 C CA . ALA A 1 89 ? -14.631 -5.151 11.699 1.00 95.88 89 ALA A CA 1
ATOM 679 C C . ALA A 1 89 ? -13.463 -5.945 12.307 1.00 95.88 89 ALA A C 1
ATOM 681 O O . ALA A 1 89 ? -12.603 -5.388 12.993 1.00 95.88 89 ALA A O 1
ATOM 682 N N . ILE A 1 90 ? -13.407 -7.248 12.039 1.00 97.12 90 ILE A N 1
ATOM 683 C CA . IL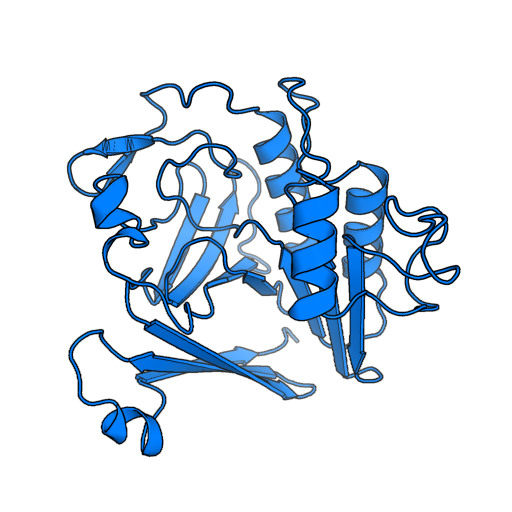E A 1 90 ? -12.296 -8.105 12.469 1.00 97.12 90 ILE A CA 1
ATOM 684 C C . ILE A 1 90 ? -11.023 -7.688 11.733 1.00 97.12 90 ILE A C 1
ATOM 686 O O . ILE A 1 90 ? -10.020 -7.359 12.362 1.00 97.12 90 ILE A O 1
ATOM 690 N N . HIS A 1 91 ? -11.089 -7.619 10.404 1.00 98.31 91 HIS A N 1
ATOM 691 C CA . HIS A 1 91 ? -9.978 -7.189 9.563 1.00 98.31 91 HIS A CA 1
ATOM 692 C C . HIS A 1 91 ? -10.166 -5.748 9.117 1.00 98.31 91 HIS A C 1
ATOM 694 O O . HIS A 1 91 ? -11.199 -5.403 8.545 1.00 98.31 91 HIS A O 1
ATOM 700 N N . VAL A 1 92 ? -9.136 -4.930 9.323 1.00 98.12 92 VAL A N 1
ATOM 701 C CA . VAL A 1 92 ? -9.038 -3.580 8.761 1.00 98.12 92 VAL A CA 1
ATOM 702 C C . VAL A 1 92 ? -7.789 -3.535 7.893 1.00 98.12 92 VAL A C 1
ATOM 704 O O . VAL A 1 92 ? -6.676 -3.677 8.398 1.00 98.12 92 VAL A O 1
ATOM 707 N N . VAL A 1 93 ? -7.971 -3.374 6.585 1.00 98.50 93 VAL A N 1
ATOM 708 C CA . VAL A 1 93 ? -6.887 -3.451 5.595 1.00 98.50 93 VAL A CA 1
ATOM 709 C C . VAL A 1 93 ? -6.734 -2.110 4.902 1.00 98.50 93 VAL A C 1
ATOM 711 O O . VAL A 1 93 ? -7.709 -1.542 4.423 1.00 98.50 93 VAL A O 1
ATOM 714 N N . ASN A 1 94 ? -5.507 -1.611 4.807 1.00 98.56 94 ASN A N 1
ATOM 715 C CA . ASN A 1 94 ? -5.210 -0.381 4.083 1.00 98.56 94 ASN A CA 1
ATOM 716 C C . ASN A 1 94 ? -4.885 -0.685 2.615 1.00 98.56 94 ASN A C 1
ATOM 718 O O . ASN A 1 94 ? -4.097 -1.579 2.311 1.00 98.56 94 ASN A O 1
ATOM 722 N N . MET A 1 95 ? -5.461 0.089 1.700 1.00 97.38 95 MET A N 1
ATOM 723 C CA . MET A 1 95 ? -5.251 -0.022 0.256 1.00 97.38 95 MET A CA 1
ATOM 724 C C . MET A 1 95 ? -4.900 1.344 -0.356 1.00 97.38 95 MET A C 1
ATOM 726 O O . MET A 1 95 ? -5.725 1.945 -1.054 1.00 97.38 95 MET A O 1
ATOM 730 N N . PRO A 1 96 ? -3.689 1.868 -0.076 1.00 96.88 96 PRO A N 1
ATOM 731 C CA . PRO A 1 96 ? -3.192 3.083 -0.711 1.00 96.88 96 PRO A CA 1
ATOM 732 C C . PRO A 1 96 ? -2.880 2.866 -2.194 1.00 96.88 96 PRO A C 1
ATOM 734 O O . PRO A 1 96 ? -2.398 1.802 -2.591 1.00 96.88 96 PRO A O 1
ATOM 737 N N . SER A 1 97 ? -3.010 3.923 -3.001 1.00 93.56 97 SER A N 1
ATOM 738 C CA . SER A 1 97 ? -2.487 3.924 -4.377 1.00 93.56 97 SER A CA 1
ATOM 739 C C . SER A 1 97 ? -0.952 3.995 -4.462 1.00 93.56 97 SER A C 1
ATOM 741 O O . SER A 1 97 ? -0.406 3.711 -5.523 1.00 93.56 97 SER A O 1
ATOM 743 N N . ILE A 1 98 ? -0.249 4.333 -3.369 1.00 95.38 98 ILE A N 1
ATOM 744 C CA . ILE A 1 98 ? 1.223 4.299 -3.272 1.00 95.38 98 ILE A CA 1
ATOM 745 C C . ILE A 1 98 ? 1.638 3.285 -2.195 1.00 95.38 98 ILE A C 1
ATOM 747 O O . ILE A 1 98 ? 1.302 3.480 -1.021 1.00 95.38 98 ILE A O 1
ATOM 751 N N . PRO A 1 99 ? 2.397 2.236 -2.543 1.00 95.44 99 PRO A N 1
ATOM 752 C CA . PRO A 1 99 ? 2.697 1.154 -1.619 1.00 95.44 99 PRO A CA 1
ATOM 753 C C . PRO A 1 99 ? 3.695 1.567 -0.528 1.00 95.44 99 PRO A C 1
ATOM 755 O O . PRO A 1 99 ? 4.756 2.109 -0.851 1.00 95.44 99 PRO A O 1
ATOM 758 N N . PRO A 1 100 ? 3.416 1.302 0.763 1.00 96.50 100 PRO A N 1
ATOM 759 C CA . PRO A 1 100 ? 4.452 1.317 1.786 1.00 96.50 100 PRO A CA 1
ATOM 760 C C . PRO A 1 100 ? 5.343 0.071 1.661 1.00 96.50 100 PRO A C 1
ATOM 762 O O . PRO A 1 100 ? 4.944 -0.941 1.092 1.00 96.50 100 PRO A O 1
ATOM 765 N N . GLY A 1 101 ? 6.550 0.128 2.213 1.00 96.44 101 GLY A N 1
ATOM 766 C CA . GLY A 1 101 ? 7.523 -0.964 2.232 1.00 96.44 101 GLY A CA 1
ATOM 767 C C . GLY A 1 101 ? 8.370 -1.099 0.968 1.00 96.44 101 GLY A C 1
ATOM 768 O O . GLY A 1 101 ? 9.340 -1.844 0.987 1.00 96.44 101 GLY A O 1
ATOM 769 N N . TRP A 1 102 ? 8.056 -0.379 -0.112 1.00 97.06 102 TRP A N 1
ATOM 770 C CA . TRP A 1 102 ? 8.692 -0.601 -1.412 1.00 97.06 102 TRP A CA 1
ATOM 771 C C . TRP A 1 102 ? 9.054 0.711 -2.104 1.00 97.06 102 TRP A C 1
ATOM 773 O O . TRP A 1 102 ? 8.239 1.631 -2.177 1.00 97.06 102 TRP A O 1
ATOM 783 N N . SER A 1 103 ? 10.265 0.776 -2.652 1.00 96.31 103 SER A N 1
ATOM 784 C CA . SER A 1 103 ? 10.749 1.892 -3.466 1.00 96.31 103 SER A CA 1
ATOM 785 C C . SER A 1 103 ? 11.476 1.382 -4.702 1.00 96.31 103 SER A C 1
ATOM 787 O O . SER A 1 103 ? 12.191 0.383 -4.645 1.00 96.31 103 SER A O 1
ATOM 789 N N . ALA A 1 104 ? 11.307 2.085 -5.815 1.00 94.50 104 ALA A N 1
ATOM 790 C CA . ALA A 1 104 ? 12.130 1.943 -7.013 1.00 94.50 104 ALA A CA 1
ATOM 791 C C . ALA A 1 104 ? 12.807 3.274 -7.382 1.00 94.50 104 ALA A C 1
ATOM 793 O O . ALA A 1 104 ? 13.093 3.530 -8.552 1.00 94.50 104 ALA A O 1
ATOM 794 N N . GLY A 1 105 ? 12.995 4.167 -6.406 1.00 93.06 105 GLY A N 1
ATOM 795 C CA . GLY A 1 105 ? 13.625 5.468 -6.613 1.00 93.06 105 GLY A CA 1
ATOM 796 C C . GLY A 1 105 ? 12.804 6.437 -7.467 1.00 93.06 105 GLY A C 1
ATOM 797 O O . GLY A 1 105 ? 13.348 7.405 -8.000 1.00 93.06 105 GLY A O 1
ATOM 798 N N . LYS A 1 106 ? 11.495 6.208 -7.632 1.00 90.62 106 LYS A N 1
ATOM 799 C CA . LYS A 1 106 ? 10.642 7.069 -8.463 1.00 90.62 106 LYS A CA 1
ATOM 800 C C . LYS A 1 106 ? 10.169 8.295 -7.687 1.00 90.62 106 LYS A C 1
ATOM 802 O O . LYS A 1 106 ? 10.046 8.298 -6.461 1.00 90.62 106 LYS A O 1
ATOM 807 N N . TRP A 1 107 ? 9.880 9.367 -8.421 1.00 91.62 107 TRP A N 1
ATOM 808 C CA . TRP A 1 107 ? 9.267 10.544 -7.820 1.00 91.62 107 TRP A CA 1
ATOM 809 C C . TRP A 1 107 ? 7.885 10.215 -7.251 1.00 91.62 107 TRP A C 1
ATOM 811 O O . TRP A 1 107 ? 7.128 9.418 -7.809 1.00 91.62 107 TRP A O 1
ATOM 821 N N . GLY A 1 108 ? 7.556 10.868 -6.138 1.00 90.81 108 GLY A N 1
ATOM 822 C CA . GLY A 1 108 ? 6.278 10.685 -5.481 1.00 90.81 108 GLY A CA 1
ATOM 823 C C . GLY A 1 108 ? 6.153 9.325 -4.788 1.00 90.81 108 GLY A C 1
ATOM 824 O O . GLY A 1 108 ? 5.070 8.765 -4.740 1.00 90.81 108 GLY A O 1
ATOM 825 N N . GLU A 1 109 ? 7.228 8.769 -4.256 1.00 94.38 109 GLU A N 1
ATOM 826 C CA . GLU A 1 109 ? 7.152 7.695 -3.260 1.00 94.38 109 GLU A CA 1
ATOM 827 C C . GLU A 1 109 ? 7.179 8.274 -1.846 1.00 94.38 109 GLU A C 1
ATOM 829 O O . GLU A 1 109 ? 7.581 9.420 -1.630 1.00 94.38 109 GLU A O 1
ATOM 834 N N . TRP A 1 110 ? 6.830 7.446 -0.861 1.00 96.62 110 TRP A N 1
ATOM 835 C CA . TRP A 1 110 ? 7.009 7.767 0.556 1.00 96.62 110 TRP A CA 1
ATOM 836 C C . TRP A 1 110 ? 8.479 8.030 0.928 1.00 96.62 110 TRP A C 1
ATOM 838 O O . TRP A 1 110 ? 8.748 8.678 1.936 1.00 96.62 110 TRP A O 1
ATOM 848 N N . TYR A 1 111 ? 9.436 7.560 0.122 1.00 96.62 111 TYR A N 1
ATOM 849 C CA . TYR A 1 111 ? 10.848 7.450 0.496 1.00 96.62 111 TYR A CA 1
ATOM 850 C C . TYR A 1 111 ? 11.758 8.399 -0.299 1.00 96.62 111 TYR A C 1
ATOM 852 O O . TYR A 1 111 ? 11.520 8.615 -1.493 1.00 96.62 111 TYR A O 1
ATOM 860 N N . PRO A 1 112 ? 12.806 8.962 0.336 1.00 96.31 112 PRO A N 1
ATOM 861 C CA . PRO A 1 112 ? 13.726 9.907 -0.303 1.00 96.31 112 PRO A CA 1
ATOM 862 C C . PRO A 1 112 ? 14.812 9.230 -1.141 1.00 96.31 112 PRO A C 1
ATOM 864 O O . PRO A 1 112 ? 15.657 9.916 -1.707 1.00 96.31 112 PRO A O 1
ATOM 867 N N . ASP A 1 113 ? 14.848 7.902 -1.156 1.00 96.06 113 ASP A N 1
ATOM 868 C CA . ASP A 1 113 ? 15.930 7.134 -1.752 1.00 96.06 113 ASP A CA 1
ATOM 869 C C . ASP A 1 113 ? 15.865 7.088 -3.278 1.00 96.06 113 ASP A C 1
ATOM 871 O O . ASP A 1 113 ? 14.801 7.110 -3.886 1.00 96.06 113 ASP A O 1
ATOM 875 N N . MET A 1 114 ? 17.032 7.027 -3.900 1.00 95.31 114 MET A N 1
ATOM 876 C CA . MET A 1 114 ? 17.229 6.912 -5.341 1.00 95.31 114 MET A CA 1
ATOM 877 C C . MET A 1 114 ? 18.023 5.642 -5.649 1.00 95.31 114 MET A C 1
ATOM 879 O O . MET A 1 114 ? 18.586 5.028 -4.740 1.00 95.31 114 MET A O 1
ATOM 883 N N . ASP A 1 115 ? 18.104 5.271 -6.928 1.00 92.69 115 ASP A N 1
ATOM 884 C CA . ASP A 1 115 ? 19.038 4.237 -7.377 1.00 92.69 115 ASP A CA 1
ATOM 885 C C . ASP A 1 115 ? 20.483 4.652 -7.063 1.00 92.69 115 ASP A C 1
ATOM 887 O O . ASP A 1 115 ? 20.973 5.673 -7.548 1.00 92.69 115 ASP A O 1
ATOM 891 N N . GLY A 1 116 ? 21.152 3.873 -6.216 1.00 90.31 116 GLY A N 1
ATOM 892 C CA . GLY A 1 116 ? 22.570 4.019 -5.900 1.00 90.31 116 GLY A CA 1
ATOM 893 C C . GLY A 1 116 ? 23.481 3.174 -6.790 1.00 90.31 116 GLY A C 1
ATOM 894 O O . GLY A 1 116 ? 24.695 3.182 -6.579 1.00 90.31 116 GLY A O 1
ATOM 895 N N . GLY A 1 117 ? 22.917 2.443 -7.755 1.00 87.88 117 GLY A N 1
ATOM 896 C CA . GLY A 1 117 ? 23.591 1.412 -8.531 1.00 87.88 117 GLY A CA 1
ATOM 897 C C . GLY A 1 117 ? 23.619 0.062 -7.809 1.00 87.88 117 GLY A C 1
ATOM 898 O O . GLY A 1 117 ? 23.358 -0.045 -6.611 1.00 87.88 117 GLY A O 1
ATOM 899 N N . ASN A 1 118 ? 23.957 -0.997 -8.551 1.00 86.62 118 ASN A N 1
ATOM 900 C CA . ASN A 1 118 ? 24.122 -2.363 -8.031 1.00 86.62 118 ASN A CA 1
ATOM 901 C C . ASN A 1 118 ? 22.903 -2.914 -7.264 1.00 86.62 118 ASN A C 1
ATOM 903 O O . ASN A 1 118 ? 23.073 -3.633 -6.282 1.00 86.62 118 ASN A O 1
ATOM 907 N N . GLN A 1 119 ? 21.680 -2.602 -7.718 1.00 87.69 119 GLN A N 1
ATOM 908 C CA . GLN A 1 119 ? 20.432 -3.014 -7.052 1.00 87.69 119 GLN A CA 1
ATOM 909 C C . GLN A 1 119 ? 20.366 -2.561 -5.581 1.00 87.69 119 GLN A C 1
ATOM 911 O O . GLN A 1 119 ? 19.929 -3.317 -4.713 1.00 87.69 119 GLN A O 1
ATOM 916 N N . ALA A 1 120 ? 20.805 -1.333 -5.296 1.00 91.50 120 ALA A N 1
ATOM 917 C CA . ALA A 1 120 ? 20.762 -0.756 -3.960 1.00 91.50 120 ALA A CA 1
ATOM 918 C C . ALA A 1 120 ? 20.146 0.647 -3.977 1.00 91.50 120 ALA A C 1
ATOM 920 O O . ALA A 1 120 ? 20.495 1.495 -4.796 1.00 91.50 120 ALA A O 1
ATOM 921 N N . LEU A 1 121 ? 19.256 0.905 -3.020 1.00 94.62 121 LEU A N 1
ATOM 922 C CA . LEU A 1 121 ? 18.692 2.228 -2.777 1.00 94.62 121 LEU A CA 1
ATOM 923 C C . LEU A 1 121 ? 19.636 3.071 -1.913 1.00 94.62 121 LEU A C 1
ATOM 925 O O . LEU A 1 121 ? 20.272 2.571 -0.982 1.00 94.62 121 LEU A O 1
ATOM 929 N N . THR A 1 122 ? 19.714 4.372 -2.188 1.00 94.12 122 THR A N 1
ATOM 930 C CA . THR A 1 122 ? 20.540 5.304 -1.413 1.00 94.12 122 THR A CA 1
ATOM 931 C C . THR A 1 122 ? 19.856 6.642 -1.179 1.00 94.12 122 THR A C 1
ATOM 933 O O . THR A 1 122 ? 19.204 7.188 -2.061 1.00 94.12 122 THR A O 1
ATOM 936 N N . THR A 1 123 ? 20.063 7.221 0.002 1.00 95.50 123 THR A N 1
ATOM 937 C CA . THR A 1 123 ? 19.648 8.596 0.335 1.00 95.50 123 THR A CA 1
ATOM 938 C C . THR A 1 123 ? 20.768 9.617 0.138 1.00 95.50 123 THR A C 1
ATOM 940 O O . THR A 1 123 ? 20.569 10.803 0.387 1.00 95.50 123 THR A O 1
ATOM 943 N N . LYS A 1 124 ? 21.955 9.179 -0.312 1.00 95.62 124 LYS A N 1
ATOM 944 C CA . LYS A 1 124 ? 23.086 10.073 -0.619 1.00 95.62 124 LYS A CA 1
ATOM 945 C C . LYS A 1 124 ? 22.828 10.931 -1.857 1.00 95.62 124 LYS A C 1
ATOM 947 O O . LYS A 1 124 ? 23.434 11.987 -2.002 1.00 95.62 124 LYS A O 1
ATOM 952 N N . ILE A 1 125 ? 21.946 10.468 -2.740 1.00 94.50 125 ILE A N 1
ATOM 953 C CA . ILE A 1 125 ? 21.499 11.194 -3.924 1.00 94.50 125 ILE A CA 1
ATOM 954 C C . ILE A 1 125 ? 20.151 11.836 -3.577 1.00 94.50 125 ILE A C 1
ATOM 956 O O . ILE A 1 125 ? 19.197 11.104 -3.301 1.00 94.50 125 ILE A O 1
ATOM 960 N N . PRO A 1 126 ? 20.037 13.175 -3.570 1.00 94.56 126 PRO A N 1
ATOM 961 C CA . PRO A 1 126 ? 18.771 13.834 -3.281 1.00 94.56 126 PRO A CA 1
ATOM 962 C C . PRO A 1 126 ? 17.717 13.499 -4.342 1.00 94.56 126 PRO A C 1
ATOM 964 O O . PRO A 1 126 ? 17.914 13.796 -5.522 1.00 94.56 126 PRO A O 1
ATOM 967 N N . LYS A 1 127 ? 16.578 12.926 -3.932 1.00 96.19 127 LYS A N 1
ATOM 968 C CA . LYS A 1 127 ? 15.423 12.734 -4.820 1.00 96.19 127 LYS A CA 1
ATOM 969 C C . LYS A 1 127 ? 14.811 14.100 -5.167 1.00 96.19 127 LYS A C 1
ATOM 971 O O . LYS A 1 127 ? 14.329 14.789 -4.261 1.00 96.19 127 LYS A O 1
ATOM 976 N N . PRO A 1 128 ? 14.799 14.514 -6.449 1.00 94.19 128 PRO A N 1
ATOM 977 C CA . PRO A 1 128 ? 14.274 15.818 -6.841 1.00 94.19 128 PRO A CA 1
ATOM 978 C C . PRO A 1 128 ? 12.827 16.006 -6.384 1.00 94.19 128 PRO A C 1
ATOM 980 O O . PRO A 1 128 ? 12.000 15.119 -6.573 1.00 94.19 128 PRO A O 1
ATOM 983 N N . TYR A 1 129 ? 12.522 17.162 -5.788 1.00 94.62 129 TYR A N 1
ATOM 984 C CA . TYR A 1 129 ? 11.180 17.534 -5.314 1.00 94.62 129 TYR A CA 1
ATOM 985 C C . TYR A 1 129 ? 10.519 16.542 -4.348 1.00 94.62 129 TYR A C 1
ATOM 987 O O . TYR A 1 129 ? 9.299 16.589 -4.167 1.00 94.62 129 TYR A O 1
ATOM 995 N N . TRP A 1 130 ? 11.282 15.645 -3.726 1.00 97.38 130 TRP A N 1
ATOM 996 C CA . TRP A 1 130 ? 10.751 14.815 -2.658 1.00 97.38 130 TRP A CA 1
ATOM 997 C C . TRP A 1 130 ? 10.477 15.656 -1.413 1.00 97.38 130 TRP A C 1
ATOM 999 O O . TRP A 1 130 ? 11.209 16.599 -1.108 1.00 97.38 130 TRP A O 1
ATOM 1009 N N . GLN A 1 131 ? 9.411 15.314 -0.694 1.00 97.50 131 GLN A N 1
ATOM 1010 C CA . GLN A 1 131 ? 8.950 16.077 0.456 1.00 97.50 131 GLN A CA 1
ATOM 1011 C C . GLN A 1 131 ? 9.056 15.238 1.728 1.00 97.50 131 GLN A C 1
ATOM 1013 O O . GLN A 1 131 ? 8.483 14.153 1.812 1.00 97.50 131 GLN A O 1
ATOM 1018 N N . SER A 1 132 ? 9.727 15.760 2.754 1.00 97.00 132 SER A N 1
ATOM 1019 C CA . SER A 1 132 ? 9.876 15.051 4.032 1.00 97.00 132 SER A CA 1
ATOM 1020 C C . SER A 1 132 ? 8.548 14.808 4.747 1.00 97.00 132 SER A C 1
ATOM 1022 O O . SER A 1 132 ? 8.400 13.791 5.425 1.00 97.00 132 SER A O 1
ATOM 1024 N N . GLY A 1 133 ? 7.554 15.674 4.536 1.00 98.19 133 GLY A N 1
ATOM 1025 C CA . GLY A 1 133 ? 6.204 15.483 5.056 1.00 98.19 133 GLY A CA 1
ATOM 1026 C C . GLY A 1 133 ? 5.532 14.198 4.560 1.00 98.19 133 GLY A C 1
ATOM 1027 O O . GLY A 1 133 ? 4.825 13.551 5.335 1.00 98.19 133 GLY A O 1
ATOM 1028 N N . TRP A 1 134 ? 5.823 13.753 3.328 1.00 98.06 134 TRP A N 1
ATOM 1029 C CA . TRP A 1 134 ? 5.309 12.482 2.805 1.00 98.06 134 TRP A CA 1
ATOM 1030 C C . TRP A 1 134 ? 5.749 11.313 3.682 1.00 98.06 134 TRP A C 1
ATOM 1032 O O . TRP A 1 134 ? 4.928 10.497 4.095 1.00 98.06 134 TRP A O 1
ATOM 1042 N N . ARG A 1 135 ? 7.032 11.273 4.047 1.00 97.06 135 ARG A N 1
ATOM 1043 C CA . ARG A 1 135 ? 7.570 10.234 4.926 1.00 97.06 135 ARG A CA 1
ATOM 1044 C C . ARG A 1 135 ? 7.056 10.336 6.355 1.00 97.06 135 ARG A C 1
ATOM 1046 O O . ARG A 1 135 ? 6.732 9.317 6.951 1.00 97.06 135 ARG A O 1
ATOM 1053 N N . LEU A 1 136 ? 6.907 11.547 6.886 1.00 97.69 136 LEU A N 1
ATOM 1054 C CA . LEU A 1 136 ? 6.313 11.736 8.210 1.00 97.69 136 LEU A CA 1
ATOM 1055 C C . LEU A 1 136 ? 4.856 11.245 8.254 1.00 97.69 136 LEU A C 1
ATOM 1057 O O . LEU A 1 13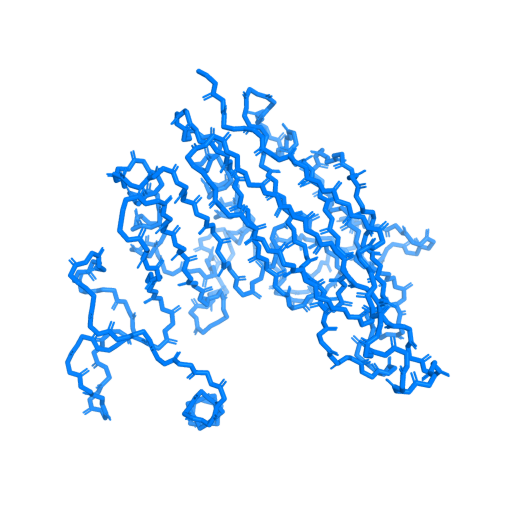6 ? 4.448 10.638 9.241 1.00 97.69 136 LEU A O 1
ATOM 1061 N N . GLN A 1 137 ? 4.070 11.477 7.197 1.00 98.38 137 GLN A N 1
ATOM 1062 C CA . GLN A 1 137 ? 2.709 10.945 7.085 1.00 98.38 137 GLN A CA 1
ATOM 1063 C C . GLN A 1 137 ? 2.698 9.417 6.975 1.00 98.38 137 GLN A C 1
ATOM 1065 O O . GLN A 1 137 ? 1.925 8.770 7.678 1.00 98.38 137 GLN A O 1
ATOM 1070 N N . HIS A 1 138 ? 3.580 8.842 6.153 1.00 98.06 138 HIS A N 1
ATOM 1071 C CA . HIS A 1 138 ? 3.782 7.394 6.080 1.00 98.06 138 HIS A CA 1
ATOM 1072 C C . HIS A 1 138 ? 4.011 6.784 7.466 1.00 98.06 138 HIS A C 1
ATOM 1074 O O . HIS A 1 138 ? 3.322 5.843 7.854 1.00 98.06 138 HIS A O 1
ATOM 1080 N N . ASP A 1 139 ? 4.945 7.344 8.234 1.00 98.00 139 ASP A N 1
ATOM 1081 C CA . ASP A 1 139 ? 5.346 6.790 9.525 1.00 98.00 139 ASP A CA 1
ATOM 1082 C C . ASP A 1 139 ? 4.206 6.838 10.550 1.00 98.00 139 ASP A C 1
ATOM 1084 O O . ASP A 1 139 ? 3.984 5.863 11.269 1.00 98.00 139 ASP A O 1
ATOM 1088 N N . ARG A 1 140 ? 3.414 7.921 10.561 1.00 98.38 140 ARG A N 1
ATOM 1089 C CA . ARG A 1 140 ? 2.210 8.023 11.406 1.00 98.38 140 ARG A CA 1
ATOM 1090 C C . ARG A 1 140 ? 1.141 7.001 11.021 1.00 98.38 140 ARG A C 1
ATOM 1092 O O . ARG A 1 140 ? 0.493 6.447 11.907 1.00 98.38 140 ARG A O 1
ATOM 1099 N N . LEU A 1 141 ? 0.955 6.737 9.726 1.00 98.62 141 LEU A N 1
ATOM 1100 C CA . LEU A 1 141 ? 0.009 5.723 9.248 1.00 98.62 141 LEU A CA 1
ATOM 1101 C C . LEU A 1 141 ? 0.473 4.303 9.603 1.00 98.62 141 LEU A C 1
ATOM 1103 O O . LEU A 1 141 ? -0.339 3.504 10.071 1.00 98.62 141 LEU A O 1
ATOM 1107 N N . LEU A 1 142 ? 1.767 3.998 9.454 1.00 98.69 142 LEU A N 1
ATOM 1108 C CA . LEU A 1 142 ? 2.317 2.699 9.858 1.00 98.69 142 LEU A CA 1
ATOM 1109 C C . LEU A 1 142 ? 2.198 2.479 11.367 1.00 98.69 142 LEU A C 1
ATOM 1111 O O . LEU A 1 142 ? 1.781 1.406 11.799 1.00 98.69 142 LEU A O 1
ATOM 1115 N N . GLN A 1 143 ? 2.509 3.500 12.167 1.00 98.62 143 GLN A N 1
ATOM 1116 C CA . GLN A 1 143 ? 2.377 3.431 13.620 1.00 98.62 143 GLN A CA 1
ATOM 1117 C C . GLN A 1 143 ? 0.922 3.211 14.049 1.00 98.62 143 GLN A C 1
ATOM 1119 O O . GLN A 1 143 ? 0.655 2.370 14.907 1.00 98.62 143 GLN A O 1
ATOM 1124 N N . ALA A 1 144 ? -0.025 3.929 13.438 1.00 98.69 144 ALA A N 1
ATOM 1125 C CA . ALA A 1 144 ? -1.447 3.759 13.725 1.00 98.69 144 ALA A CA 1
ATOM 1126 C C . ALA A 1 144 ? -1.947 2.352 13.361 1.00 98.69 144 ALA A C 1
ATOM 1128 O O . ALA A 1 144 ? -2.693 1.753 14.132 1.00 98.69 144 ALA A O 1
ATOM 1129 N N . SER A 1 145 ? -1.484 1.800 12.236 1.00 98.50 145 SER A N 1
ATOM 1130 C CA . SER A 1 145 ? -1.814 0.436 11.814 1.00 98.50 145 SER A CA 1
ATOM 1131 C C . SER A 1 145 ? -1.240 -0.612 12.774 1.00 98.50 145 SER A C 1
ATOM 1133 O O . SER A 1 145 ? -1.965 -1.481 13.251 1.00 98.50 145 SER A O 1
ATOM 1135 N N . SER A 1 146 ? 0.037 -0.489 13.145 1.00 98.38 146 SER A N 1
ATOM 1136 C CA . SER A 1 146 ? 0.681 -1.369 14.134 1.00 98.38 146 SER A CA 1
ATOM 1137 C C . SER A 1 146 ? 0.002 -1.305 15.512 1.00 98.38 146 SER A C 1
ATOM 1139 O O . SER A 1 146 ? -0.093 -2.303 16.221 1.00 98.38 146 SER A O 1
ATOM 1141 N N . SER A 1 147 ? -0.569 -0.154 15.875 1.00 97.88 147 SER A N 1
ATOM 1142 C CA . SER A 1 147 ? -1.283 0.037 17.146 1.00 97.88 147 SER A CA 1
ATOM 1143 C C . SER A 1 147 ? -2.666 -0.630 17.205 1.00 97.88 147 SER A C 1
ATOM 1145 O O . SER A 1 147 ? -3.304 -0.608 18.262 1.00 97.88 147 SER A O 1
ATOM 1147 N N . MET A 1 148 ? -3.158 -1.215 16.106 1.00 96.88 148 MET A N 1
ATOM 1148 C CA . MET A 1 148 ? -4.428 -1.942 16.109 1.00 96.88 148 MET A CA 1
ATOM 1149 C C . MET A 1 148 ? -4.333 -3.185 17.004 1.00 96.88 148 MET A C 1
ATOM 1151 O O . MET A 1 148 ? -3.529 -4.084 16.766 1.00 96.88 148 MET A O 1
ATOM 1155 N N . ARG A 1 149 ? -5.174 -3.251 18.039 1.00 90.88 149 ARG A N 1
ATOM 1156 C CA . ARG A 1 149 ? -5.216 -4.389 18.969 1.00 90.88 149 ARG A CA 1
ATOM 1157 C C . ARG A 1 149 ? -5.960 -5.568 18.354 1.00 90.88 149 ARG A C 1
ATOM 1159 O O . ARG A 1 149 ? -7.035 -5.368 17.797 1.00 90.88 149 ARG A O 1
ATOM 1166 N N . GLY A 1 150 ? -5.408 -6.774 18.499 1.00 93.88 150 GLY A N 1
ATOM 1167 C CA . GLY A 1 150 ? -6.040 -8.011 18.026 1.00 93.88 150 GLY A CA 1
ATOM 1168 C C . GLY A 1 150 ? -6.296 -8.021 16.518 1.00 93.88 150 GLY A C 1
ATOM 1169 O O . GLY A 1 150 ? -7.290 -8.577 16.067 1.00 93.88 150 GLY A O 1
ATOM 1170 N N . ARG A 1 151 ? -5.457 -7.331 15.732 1.00 96.50 151 ARG A N 1
ATOM 1171 C CA . ARG A 1 151 ? -5.592 -7.224 14.274 1.00 96.50 151 ARG A CA 1
ATOM 1172 C C . ARG A 1 151 ? -4.245 -7.299 13.586 1.00 96.50 151 ARG A C 1
ATOM 1174 O O . ARG A 1 151 ? -3.230 -6.890 14.142 1.00 96.50 151 ARG A O 1
ATOM 1181 N N . ILE A 1 152 ? -4.285 -7.755 12.339 1.00 98.25 152 ILE A N 1
ATOM 1182 C CA . ILE A 1 152 ? -3.141 -7.790 11.433 1.00 98.25 152 ILE A CA 1
ATOM 1183 C C . ILE A 1 152 ? -3.005 -6.412 10.757 1.00 98.25 152 ILE A C 1
ATOM 1185 O O . ILE A 1 152 ? -3.932 -6.003 10.052 1.00 98.25 152 ILE A O 1
ATOM 1189 N N . PRO A 1 153 ? -1.874 -5.699 10.906 1.00 98.31 153 PRO A N 1
ATOM 1190 C CA . PRO A 1 153 ? -1.631 -4.422 10.236 1.00 98.31 153 PRO A CA 1
ATOM 1191 C C . PRO A 1 153 ? -1.297 -4.633 8.754 1.00 98.31 153 PRO A C 1
ATOM 1193 O O . PRO A 1 153 ? -0.134 -4.653 8.353 1.00 98.31 153 PRO A O 1
ATOM 1196 N N . LEU A 1 154 ? -2.320 -4.849 7.926 1.00 98.81 154 LEU A N 1
ATOM 1197 C CA . LEU A 1 154 ? -2.158 -5.237 6.524 1.00 98.81 154 LEU A CA 1
ATOM 1198 C C . LEU A 1 154 ? -2.328 -4.050 5.568 1.00 98.81 154 LEU A C 1
ATOM 1200 O O . LEU A 1 154 ? -3.338 -3.343 5.604 1.00 98.81 154 LEU A O 1
ATOM 1204 N N . PHE A 1 155 ? -1.358 -3.881 4.670 1.00 98.75 155 PHE A N 1
ATOM 1205 C CA . PHE A 1 155 ? -1.412 -2.985 3.519 1.00 98.75 155 PHE A CA 1
ATOM 1206 C C . PHE A 1 155 ? -1.318 -3.798 2.226 1.00 98.75 155 PHE A C 1
ATOM 1208 O O . PHE A 1 155 ? -0.382 -4.579 2.054 1.00 98.75 155 PHE A O 1
ATOM 1215 N N . ILE A 1 156 ? -2.264 -3.596 1.308 1.00 98.25 156 ILE A N 1
ATOM 1216 C CA . ILE A 1 156 ? -2.275 -4.218 -0.023 1.00 98.25 156 ILE A CA 1
ATOM 1217 C C . ILE A 1 156 ? -2.342 -3.109 -1.067 1.00 98.25 156 ILE A C 1
ATOM 1219 O O . ILE A 1 156 ? -3.311 -2.356 -1.116 1.00 98.25 156 ILE A O 1
ATOM 1223 N N . SER A 1 157 ? -1.322 -2.999 -1.912 1.00 95.44 157 SER A N 1
ATOM 1224 C CA . SER A 1 157 ? -1.156 -1.815 -2.767 1.00 95.44 157 SER A CA 1
ATOM 1225 C C . SER A 1 157 ? -0.415 -2.115 -4.065 1.00 95.44 157 SER A C 1
ATOM 1227 O O . SER A 1 157 ? 0.536 -2.891 -4.075 1.00 95.44 157 SER A O 1
ATOM 1229 N N . GLY A 1 158 ? -0.863 -1.491 -5.158 1.00 91.44 158 GLY A N 1
ATOM 1230 C CA . GLY A 1 158 ? -0.307 -1.649 -6.507 1.00 91.44 158 GLY A CA 1
ATOM 1231 C C . GLY A 1 158 ? 0.821 -0.660 -6.830 1.00 91.44 158 GLY A C 1
ATOM 1232 O O . GLY A 1 158 ? 1.719 -0.451 -6.023 1.00 91.44 158 GLY A O 1
ATOM 1233 N N . ASP A 1 159 ? 0.780 -0.066 -8.033 1.00 92.50 159 ASP A N 1
ATOM 1234 C CA . ASP A 1 159 ? 1.674 1.009 -8.535 1.00 92.50 159 ASP A CA 1
ATOM 1235 C C . ASP A 1 159 ? 3.153 0.623 -8.769 1.00 92.50 159 ASP A C 1
ATOM 1237 O O . ASP A 1 159 ? 3.827 1.212 -9.616 1.00 92.50 159 ASP A O 1
ATOM 1241 N N . MET A 1 160 ? 3.668 -0.404 -8.096 1.00 93.38 160 MET A N 1
ATOM 1242 C CA . MET A 1 160 ? 5.064 -0.828 -8.239 1.00 93.38 160 MET A CA 1
ATOM 1243 C C . MET A 1 160 ? 5.318 -1.806 -9.396 1.00 93.38 160 MET A C 1
ATOM 1245 O O . MET A 1 160 ? 6.461 -2.030 -9.773 1.00 93.38 160 MET A O 1
ATOM 1249 N N . HIS A 1 161 ? 4.259 -2.374 -9.978 1.00 95.25 161 HIS A N 1
ATOM 1250 C CA . HIS A 1 161 ? 4.351 -3.428 -10.996 1.00 95.25 161 HIS A CA 1
ATOM 1251 C C . HIS A 1 161 ? 5.188 -4.628 -10.524 1.00 95.25 161 HIS A C 1
ATOM 1253 O O . HIS A 1 161 ? 6.062 -5.124 -11.234 1.00 95.25 161 HIS A O 1
ATOM 1259 N N . SER A 1 162 ? 4.925 -5.099 -9.306 1.00 95.56 162 SER A N 1
ATOM 1260 C CA . SER A 1 162 ? 5.571 -6.295 -8.768 1.00 95.56 162 SER A CA 1
ATOM 1261 C C . SER A 1 162 ? 4.616 -7.132 -7.921 1.00 95.56 162 SER A C 1
ATOM 1263 O O . SER A 1 162 ? 3.600 -6.629 -7.438 1.00 95.56 162 SER A O 1
ATOM 1265 N N . LEU A 1 163 ? 4.966 -8.403 -7.733 1.00 97.38 163 LEU A N 1
ATOM 1266 C CA . LEU A 1 163 ? 4.468 -9.267 -6.658 1.00 97.38 163 LEU A CA 1
ATOM 1267 C C . LEU A 1 163 ? 5.436 -9.176 -5.478 1.00 97.38 163 LEU A C 1
ATOM 1269 O O . LEU A 1 163 ? 6.636 -9.263 -5.701 1.00 97.38 163 LEU A O 1
ATOM 1273 N N . GLY A 1 164 ? 4.965 -9.040 -4.244 1.00 97.69 164 GLY A N 1
ATOM 1274 C CA . GLY A 1 164 ? 5.858 -8.877 -3.094 1.00 97.69 164 GLY A CA 1
ATOM 1275 C C . GLY A 1 164 ? 5.144 -8.974 -1.754 1.00 97.69 164 GLY A C 1
ATOM 1276 O O . GLY A 1 164 ? 3.944 -8.719 -1.650 1.00 97.69 164 GLY A O 1
ATOM 1277 N N . GLU A 1 165 ? 5.889 -9.346 -0.722 1.00 98.19 165 GLU A N 1
ATOM 1278 C CA . GLU A 1 165 ? 5.419 -9.433 0.660 1.00 98.19 165 GLU A CA 1
ATOM 1279 C C . GLU A 1 165 ? 6.582 -9.123 1.597 1.00 98.19 165 GLU A C 1
ATOM 1281 O O . GLU A 1 165 ? 7.637 -9.756 1.517 1.00 98.19 165 GLU A O 1
ATOM 1286 N N . GLY A 1 166 ? 6.377 -8.226 2.554 1.00 98.06 166 GLY A N 1
ATOM 1287 C CA . GLY A 1 166 ? 7.287 -8.141 3.685 1.00 98.06 166 GLY A CA 1
ATOM 1288 C C . GLY A 1 166 ? 6.670 -7.538 4.932 1.00 98.06 166 GLY A C 1
ATOM 1289 O O . GLY A 1 166 ? 5.545 -7.037 4.923 1.00 98.06 166 GLY A O 1
ATOM 1290 N N . ARG A 1 167 ? 7.425 -7.645 6.020 1.00 98.44 167 ARG A N 1
ATOM 1291 C CA . ARG A 1 167 ? 7.055 -7.215 7.367 1.00 98.44 167 ARG A CA 1
ATOM 1292 C C . ARG A 1 167 ? 7.950 -6.060 7.769 1.00 98.44 167 ARG A C 1
ATOM 1294 O O . ARG A 1 167 ? 9.144 -6.250 7.969 1.00 98.44 167 ARG A O 1
ATOM 1301 N N . VAL A 1 168 ? 7.384 -4.867 7.877 1.00 98.56 168 VAL A N 1
ATOM 1302 C CA . VAL A 1 168 ? 8.072 -3.684 8.387 1.00 98.56 168 VAL A CA 1
ATOM 1303 C C . VAL A 1 168 ? 8.128 -3.794 9.908 1.00 98.56 168 VAL A C 1
ATOM 1305 O O . VAL A 1 168 ? 7.114 -3.659 10.596 1.00 98.56 168 VAL A O 1
ATOM 1308 N N . LEU A 1 169 ? 9.327 -4.052 10.418 1.00 98.56 169 LEU A N 1
ATOM 1309 C CA . LEU A 1 169 ? 9.623 -4.179 11.843 1.00 98.56 169 LEU A CA 1
ATOM 1310 C C . LEU A 1 169 ? 9.906 -2.826 12.490 1.00 98.56 169 LEU A C 1
ATOM 1312 O O . LEU A 1 169 ? 9.687 -2.647 13.684 1.00 98.56 169 LEU A O 1
ATOM 1316 N N . LYS A 1 170 ? 10.426 -1.875 11.712 1.00 98.19 170 LYS A N 1
ATOM 1317 C CA . LYS A 1 170 ? 10.811 -0.551 12.199 1.00 98.19 170 LYS A CA 1
ATOM 1318 C C . LYS A 1 170 ? 10.730 0.472 11.076 1.00 98.19 170 LYS A C 1
ATOM 1320 O O . LYS A 1 170 ? 11.120 0.188 9.944 1.00 98.19 170 LYS A O 1
ATOM 1325 N N . THR A 1 171 ? 10.294 1.682 11.407 1.00 95.81 171 THR A N 1
ATOM 1326 C CA . THR A 1 171 ? 10.432 2.856 10.537 1.00 95.81 171 THR A CA 1
ATOM 1327 C C . THR A 1 171 ? 11.093 3.993 11.309 1.00 95.81 171 THR A C 1
ATOM 1329 O O . THR A 1 171 ? 10.567 4.461 12.316 1.00 95.81 171 THR A O 1
ATOM 1332 N N . TYR A 1 172 ? 12.293 4.405 10.885 1.00 89.25 172 TYR A N 1
ATOM 1333 C CA . TYR A 1 172 ? 13.152 5.333 11.634 1.00 89.25 172 TYR A CA 1
ATOM 1334 C C . TYR A 1 172 ? 13.224 5.022 13.141 1.00 89.25 172 TYR A C 1
ATOM 1336 O O . TYR A 1 172 ? 13.776 3.998 13.524 1.00 89.25 172 TYR A O 1
ATOM 1344 N N . GLY A 1 173 ? 12.713 5.908 14.002 1.00 90.75 173 GLY A N 1
ATOM 1345 C CA . GLY A 1 173 ? 12.720 5.759 15.459 1.00 90.75 173 GLY A CA 1
ATOM 1346 C C . GLY A 1 173 ? 11.528 4.982 16.024 1.00 90.75 173 GLY A C 1
ATOM 1347 O O . GLY A 1 173 ? 11.444 4.833 17.237 1.00 90.75 173 GLY A O 1
ATOM 1348 N N . ILE A 1 174 ? 10.610 4.508 15.179 1.00 97.12 174 ILE A N 1
ATOM 1349 C CA . ILE A 1 174 ? 9.380 3.827 15.593 1.00 97.12 174 ILE A CA 1
ATOM 1350 C C . ILE A 1 174 ? 9.579 2.320 15.451 1.00 97.12 174 ILE A C 1
ATOM 1352 O O . ILE A 1 174 ? 9.729 1.810 14.339 1.00 97.12 174 ILE A O 1
ATOM 1356 N N . ASP A 1 175 ? 9.578 1.619 16.583 1.00 97.88 175 ASP A N 1
ATOM 1357 C CA . ASP A 1 175 ? 9.593 0.158 16.631 1.00 97.88 175 ASP A CA 1
ATOM 1358 C C . ASP A 1 175 ? 8.173 -0.392 16.459 1.00 97.88 175 ASP A C 1
ATOM 1360 O O . ASP A 1 175 ? 7.258 -0.011 17.191 1.00 97.88 175 ASP A O 1
ATOM 1364 N N . LEU A 1 176 ? 7.994 -1.267 15.474 1.00 98.31 176 LEU A N 1
ATOM 1365 C CA . LEU A 1 176 ? 6.720 -1.895 15.121 1.00 98.31 176 LEU A CA 1
ATOM 1366 C C . LEU A 1 176 ? 6.729 -3.398 15.436 1.00 98.31 176 LEU A C 1
ATOM 1368 O O . LEU A 1 176 ? 5.744 -4.076 15.167 1.00 98.31 176 LEU A O 1
ATOM 1372 N N . ARG A 1 177 ? 7.810 -3.947 16.012 1.00 97.44 177 ARG A N 1
ATOM 1373 C CA . ARG A 1 177 ? 7.979 -5.399 16.226 1.00 97.44 177 ARG A CA 1
ATOM 1374 C C . ARG A 1 177 ? 6.881 -6.062 17.049 1.00 97.44 177 ARG A C 1
ATOM 1376 O O . ARG A 1 177 ? 6.630 -7.245 16.857 1.00 97.44 177 ARG A O 1
ATOM 1383 N N . ALA A 1 178 ? 6.234 -5.320 17.946 1.00 96.00 178 ALA A N 1
ATOM 1384 C CA . ALA A 1 178 ? 5.117 -5.838 18.734 1.00 96.00 178 ALA A CA 1
ATOM 1385 C C . ALA A 1 178 ? 3.910 -6.219 17.857 1.00 96.00 178 ALA A C 1
ATOM 1387 O O . ALA A 1 178 ? 3.160 -7.123 18.211 1.00 96.00 178 ALA A O 1
ATOM 1388 N N . ASN A 1 179 ? 3.732 -5.542 16.720 1.00 97.69 179 ASN A N 1
ATOM 1389 C CA . ASN A 1 179 ? 2.713 -5.857 15.727 1.00 97.69 179 ASN A CA 1
ATOM 1390 C C . ASN A 1 179 ? 3.170 -5.348 14.341 1.00 97.69 179 ASN A C 1
ATOM 1392 O O . ASN A 1 179 ? 2.805 -4.235 13.942 1.00 97.69 179 ASN A O 1
ATOM 1396 N N . PRO A 1 180 ? 4.045 -6.095 13.639 1.00 97.88 180 PRO A N 1
ATOM 1397 C CA . PRO A 1 180 ? 4.695 -5.616 12.423 1.00 97.88 180 PRO A CA 1
ATOM 1398 C C . PRO A 1 180 ? 3.703 -5.268 11.318 1.00 97.88 180 PRO A C 1
ATOM 1400 O O . PRO A 1 180 ? 2.704 -5.962 11.122 1.00 97.88 180 PRO A O 1
ATOM 1403 N N . VAL A 1 181 ? 4.016 -4.234 10.534 1.00 98.69 181 VAL A N 1
ATOM 1404 C CA . VAL A 1 181 ? 3.192 -3.887 9.371 1.00 98.69 181 VAL A CA 1
ATOM 1405 C C . VAL A 1 181 ? 3.499 -4.808 8.205 1.00 98.69 181 VAL A C 1
ATOM 1407 O O . VAL A 1 181 ? 4.639 -4.906 7.765 1.00 98.69 181 VAL A O 1
ATOM 1410 N N . ILE A 1 182 ? 2.471 -5.450 7.666 1.00 98.69 182 ILE A N 1
ATOM 1411 C CA . ILE A 1 182 ? 2.576 -6.360 6.532 1.00 98.69 182 ILE A CA 1
ATOM 1412 C C . ILE A 1 182 ? 2.257 -5.582 5.258 1.00 98.69 182 ILE A C 1
ATOM 1414 O O . ILE A 1 182 ? 1.134 -5.118 5.075 1.00 98.69 182 ILE A O 1
ATOM 1418 N N . ALA A 1 183 ? 3.247 -5.441 4.380 1.00 98.50 183 ALA A N 1
ATOM 1419 C CA . ALA A 1 183 ? 3.138 -4.731 3.113 1.00 98.50 183 ALA A CA 1
ATOM 1420 C C . ALA A 1 183 ? 3.147 -5.721 1.942 1.00 98.50 183 ALA A C 1
ATOM 1422 O O . ALA A 1 183 ? 4.135 -6.424 1.713 1.00 98.50 183 ALA A O 1
ATOM 1423 N N . VAL A 1 184 ? 2.049 -5.757 1.188 1.00 98.62 184 VAL A N 1
ATOM 1424 C CA . VAL A 1 184 ? 1.835 -6.671 0.063 1.00 98.62 184 VAL A CA 1
ATOM 1425 C C . VAL A 1 184 ? 1.738 -5.892 -1.244 1.00 98.62 184 VAL A C 1
ATOM 1427 O O . VAL A 1 184 ? 0.916 -4.982 -1.385 1.00 98.62 184 VAL A O 1
ATOM 1430 N N . LEU A 1 185 ? 2.540 -6.306 -2.224 1.00 98.19 185 LEU A N 1
ATOM 1431 C CA . LEU A 1 185 ? 2.339 -5.973 -3.630 1.00 98.19 185 LEU A CA 1
ATOM 1432 C C . LEU A 1 185 ? 1.584 -7.148 -4.270 1.00 98.19 185 LEU A C 1
ATOM 1434 O O . LEU A 1 185 ? 2.154 -8.237 -4.386 1.00 98.19 185 LEU A O 1
ATOM 1438 N N . PRO A 1 186 ? 0.308 -6.976 -4.660 1.00 96.75 186 PRO A N 1
ATOM 1439 C CA . PRO A 1 186 ? -0.547 -8.086 -5.073 1.00 96.75 186 PRO A CA 1
ATOM 1440 C C . PRO A 1 186 ? -0.251 -8.595 -6.490 1.00 96.75 186 PRO A C 1
ATOM 1442 O O . PRO A 1 186 ? -0.897 -9.530 -6.943 1.00 96.75 186 PRO A O 1
ATOM 1445 N N . GLY A 1 187 ? 0.712 -8.001 -7.198 1.00 93.00 187 GLY A N 1
ATOM 1446 C CA . GLY A 1 187 ? 1.033 -8.340 -8.580 1.00 93.00 187 GLY A CA 1
ATOM 1447 C C . GLY A 1 187 ? 0.272 -7.502 -9.610 1.00 93.00 187 GLY A C 1
ATOM 1448 O O . GLY A 1 187 ? -0.893 -7.157 -9.402 1.00 93.00 187 GLY A O 1
ATOM 1449 N N . PRO A 1 188 ? 0.922 -7.132 -10.727 1.00 94.12 188 PRO A N 1
ATOM 1450 C CA . PRO A 1 188 ? 0.240 -6.525 -11.856 1.00 94.12 188 PRO A CA 1
ATOM 1451 C C . PRO A 1 188 ? -0.405 -7.599 -12.738 1.00 94.12 188 PRO A C 1
ATOM 1453 O O . PRO A 1 188 ? 0.276 -8.498 -13.223 1.00 94.12 188 PRO A O 1
ATOM 1456 N N . VAL A 1 189 ? -1.698 -7.462 -13.037 1.00 90.94 189 VAL A N 1
ATOM 1457 C CA . VAL A 1 189 ? -2.389 -8.380 -13.966 1.00 90.94 189 VAL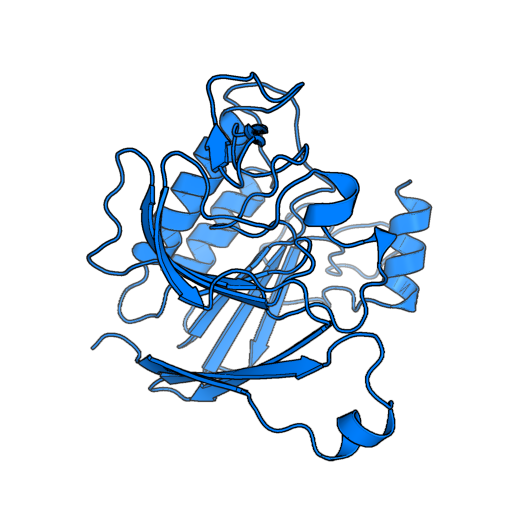 A CA 1
ATOM 1458 C C . VAL A 1 189 ? -1.762 -8.329 -15.366 1.00 90.94 189 VAL A C 1
ATOM 1460 O O . VAL A 1 189 ? -1.652 -9.351 -16.038 1.00 90.94 189 VAL A O 1
ATOM 1463 N N . GLY A 1 190 ? -1.300 -7.151 -15.794 1.00 88.06 190 GLY A N 1
ATOM 1464 C CA . GLY A 1 190 ? -0.694 -6.960 -17.107 1.00 88.06 190 GLY A CA 1
ATOM 1465 C C . GLY A 1 190 ? 0.232 -5.752 -17.157 1.00 88.06 190 GLY A C 1
ATOM 1466 O O . GLY A 1 190 ? -0.201 -4.632 -17.404 1.00 88.06 190 GLY A O 1
ATOM 1467 N N . THR A 1 191 ? 1.523 -6.000 -16.980 1.00 90.81 191 THR A N 1
ATOM 1468 C CA . THR A 1 191 ? 2.615 -5.064 -17.231 1.00 90.81 191 THR A CA 1
ATOM 1469 C C . THR A 1 191 ? 3.426 -5.549 -18.433 1.00 90.81 191 THR A C 1
ATOM 1471 O O . THR A 1 191 ? 3.887 -6.692 -18.502 1.00 90.81 191 THR A O 1
ATOM 1474 N N . GLY A 1 192 ? 3.582 -4.669 -19.423 1.00 88.12 192 GLY A N 1
ATOM 1475 C CA . GLY A 1 192 ? 4.489 -4.879 -20.551 1.00 88.12 192 GLY A CA 1
ATOM 1476 C C . GLY A 1 192 ? 5.931 -4.519 -20.191 1.00 88.12 192 GLY A C 1
ATOM 1477 O O . GLY A 1 192 ? 6.174 -3.840 -19.197 1.00 88.12 192 GLY A O 1
ATOM 1478 N N . ARG A 1 193 ? 6.899 -4.902 -21.039 1.00 86.94 193 ARG A N 1
ATOM 1479 C CA . ARG A 1 193 ? 8.333 -4.634 -20.793 1.00 86.94 193 ARG A CA 1
ATOM 1480 C C . ARG A 1 193 ? 8.648 -3.188 -20.363 1.00 86.94 193 ARG A C 1
ATOM 1482 O O . ARG A 1 193 ? 9.349 -3.045 -19.368 1.00 86.94 193 ARG A O 1
ATOM 1489 N N . PRO A 1 194 ? 8.117 -2.134 -21.019 1.00 89.25 194 PRO A N 1
ATOM 1490 C CA . PRO A 1 194 ? 8.395 -0.742 -20.640 1.00 89.25 194 PRO A CA 1
ATOM 1491 C C . PRO A 1 194 ? 7.835 -0.329 -19.276 1.00 89.25 194 PRO A C 1
ATOM 1493 O O . PRO A 1 194 ? 8.158 0.746 -18.788 1.00 89.25 194 PRO A O 1
ATOM 1496 N N . GLY A 1 195 ? 6.961 -1.136 -18.675 1.00 90.31 195 GLY A N 1
ATOM 1497 C CA . GLY A 1 195 ? 6.388 -0.844 -17.370 1.00 90.31 195 GLY A CA 1
ATOM 1498 C C . GLY A 1 195 ? 7.243 -1.332 -16.203 1.00 90.31 195 GLY A C 1
ATOM 1499 O O . GLY A 1 195 ? 6.997 -0.894 -15.083 1.00 90.31 195 GLY A O 1
ATOM 1500 N N . TRP A 1 196 ? 8.226 -2.209 -16.418 1.00 94.12 196 TRP A N 1
ATOM 1501 C CA . TRP A 1 196 ? 9.036 -2.743 -15.322 1.00 94.12 196 TRP A CA 1
ATOM 1502 C C . TRP A 1 196 ? 9.960 -1.671 -14.731 1.00 94.12 196 TRP A C 1
ATOM 1504 O O . TRP A 1 196 ? 10.716 -1.051 -15.489 1.00 94.12 196 TRP A O 1
ATOM 1514 N N . PRO A 1 197 ? 9.935 -1.447 -13.401 1.00 92.50 197 PRO A N 1
ATOM 1515 C CA . PRO A 1 197 ? 10.872 -0.551 -12.734 1.00 92.50 197 PRO A CA 1
ATOM 1516 C C . PRO A 1 197 ? 12.334 -0.793 -13.115 1.00 92.50 197 PRO A C 1
ATOM 1518 O O . PRO A 1 197 ? 13.020 0.174 -13.441 1.00 92.50 197 PRO A O 1
ATOM 1521 N N . SER A 1 198 ? 12.790 -2.044 -13.179 1.00 92.88 198 SER A N 1
ATOM 1522 C CA . SER A 1 198 ? 14.181 -2.373 -13.503 1.00 92.88 198 SER A CA 1
ATOM 1523 C C . SER A 1 198 ? 14.609 -1.872 -14.877 1.00 92.88 198 SER A C 1
ATOM 1525 O O . SER A 1 198 ? 15.733 -1.400 -15.034 1.00 92.88 198 SER A O 1
ATOM 1527 N N . LEU A 1 199 ? 13.704 -1.899 -15.858 1.00 91.25 199 LEU A N 1
ATOM 1528 C CA . LEU A 1 199 ? 14.003 -1.451 -17.212 1.00 91.25 199 LEU A CA 1
ATOM 1529 C C . LEU A 1 199 ? 14.081 0.075 -17.303 1.00 91.25 199 LEU A C 1
ATOM 1531 O O . LEU A 1 199 ? 14.955 0.604 -17.983 1.00 91.25 199 LEU A O 1
ATOM 1535 N N . VAL A 1 200 ? 13.161 0.784 -16.645 1.00 89.62 200 VAL A N 1
ATOM 1536 C CA . VAL A 1 200 ? 13.049 2.250 -16.769 1.00 89.62 200 VAL A CA 1
ATOM 1537 C C . VAL A 1 200 ? 13.826 3.020 -15.705 1.00 89.62 200 VAL A C 1
ATOM 1539 O O . VAL A 1 200 ? 14.030 4.221 -15.861 1.00 89.62 200 VAL A O 1
ATOM 1542 N N . ARG A 1 201 ? 14.246 2.356 -14.624 1.00 87.62 201 ARG A N 1
ATOM 1543 C CA . ARG A 1 201 ? 14.931 2.976 -13.476 1.00 87.62 201 ARG A CA 1
ATOM 1544 C C . ARG A 1 201 ? 16.246 2.308 -13.097 1.00 87.62 201 ARG A C 1
ATOM 1546 O O . ARG A 1 201 ? 16.947 2.866 -12.271 1.00 87.62 201 ARG A O 1
ATOM 1553 N N . GLY A 1 202 ? 16.579 1.149 -13.669 1.00 89.50 202 GLY A N 1
ATOM 1554 C CA . GLY A 1 202 ? 17.821 0.426 -13.367 1.00 89.50 202 GLY A CA 1
ATOM 1555 C C . GLY A 1 202 ? 17.737 -0.527 -12.169 1.00 89.50 202 GLY A C 1
ATOM 1556 O O . GLY A 1 202 ? 18.642 -1.334 -11.965 1.00 89.50 202 GLY A O 1
ATOM 1557 N N . LEU A 1 203 ? 16.633 -0.510 -11.415 1.00 93.12 203 LEU A N 1
ATOM 1558 C CA . LEU A 1 203 ? 16.399 -1.365 -10.251 1.00 93.12 203 LEU A CA 1
ATOM 1559 C C . LEU A 1 203 ? 14.942 -1.809 -10.134 1.00 93.12 203 LEU A C 1
ATOM 1561 O O . LEU A 1 203 ? 14.017 -1.067 -10.474 1.00 93.12 203 LEU A O 1
ATOM 1565 N N . ARG A 1 204 ? 14.751 -3.028 -9.623 1.00 93.81 204 ARG A N 1
ATOM 1566 C CA . ARG A 1 204 ? 13.434 -3.491 -9.172 1.00 93.81 204 ARG A CA 1
ATOM 1567 C C . ARG A 1 204 ? 13.004 -2.717 -7.925 1.00 93.81 204 ARG A C 1
ATOM 1569 O O . ARG A 1 204 ? 13.788 -1.981 -7.331 1.00 93.81 204 ARG A O 1
ATOM 1576 N N . ALA A 1 205 ? 11.773 -2.937 -7.485 1.00 95.44 205 ALA A N 1
ATOM 1577 C CA . ALA A 1 205 ? 11.357 -2.455 -6.179 1.00 95.44 205 ALA A CA 1
ATOM 1578 C C . ALA A 1 205 ? 12.131 -3.150 -5.052 1.00 95.44 205 ALA A C 1
ATOM 1580 O O . ALA A 1 205 ? 12.310 -4.368 -5.068 1.00 95.44 205 ALA A O 1
ATOM 1581 N N . LEU A 1 206 ? 12.584 -2.377 -4.075 1.00 96.56 206 LEU A N 1
ATOM 1582 C CA . LEU A 1 206 ? 13.375 -2.847 -2.943 1.00 96.56 206 LEU A CA 1
ATOM 1583 C C . LEU A 1 206 ? 12.826 -2.259 -1.638 1.00 96.56 206 LEU A C 1
ATOM 1585 O O . LEU A 1 206 ? 12.179 -1.204 -1.674 1.00 96.56 206 LEU A O 1
ATOM 1589 N N . PRO A 1 207 ? 13.105 -2.897 -0.488 1.00 96.38 207 PRO A N 1
ATOM 1590 C CA . PRO A 1 207 ? 12.907 -2.266 0.806 1.00 96.38 207 PRO A CA 1
ATOM 1591 C C . PRO A 1 207 ? 13.647 -0.916 0.869 1.00 96.38 207 PRO A C 1
ATOM 1593 O O . PRO A 1 207 ? 14.852 -0.860 0.605 1.00 96.38 207 PRO A O 1
ATOM 1596 N N . PRO A 1 208 ? 12.947 0.184 1.182 1.00 95.50 208 PRO A N 1
ATOM 1597 C CA . PRO A 1 208 ? 13.503 1.527 1.153 1.00 95.50 208 PRO A CA 1
ATOM 1598 C C . PRO A 1 208 ? 14.411 1.816 2.344 1.00 95.50 208 PRO A C 1
ATOM 1600 O O . PRO A 1 208 ? 14.316 1.216 3.419 1.00 95.50 208 PRO A O 1
ATOM 1603 N N . ALA A 1 209 ? 15.252 2.832 2.183 1.00 91.50 209 ALA A N 1
ATOM 1604 C CA . ALA A 1 209 ? 16.131 3.294 3.240 1.00 91.50 209 ALA A CA 1
ATOM 1605 C C . ALA A 1 209 ? 15.341 3.792 4.467 1.00 91.50 209 ALA A C 1
ATOM 1607 O O . ALA A 1 209 ? 14.343 4.523 4.384 1.00 91.50 209 ALA A O 1
ATOM 1608 N N . GLY A 1 210 ? 15.835 3.423 5.650 1.00 91.12 210 GLY A N 1
ATOM 1609 C CA . GLY A 1 210 ? 15.217 3.786 6.925 1.00 91.12 210 GLY A CA 1
ATOM 1610 C C . GLY A 1 210 ? 13.989 2.952 7.291 1.00 91.12 210 GLY A C 1
ATOM 1611 O O . GLY A 1 210 ? 13.313 3.309 8.258 1.00 91.12 210 GLY A O 1
ATOM 1612 N N . LEU A 1 211 ? 13.685 1.886 6.544 1.00 95.75 211 LEU A N 1
ATOM 1613 C CA . LEU A 1 211 ? 12.848 0.788 7.022 1.00 95.75 211 LEU A CA 1
ATOM 1614 C C . LEU A 1 211 ? 13.723 -0.404 7.396 1.00 95.75 211 LEU A C 1
ATOM 1616 O O . LEU A 1 211 ? 14.677 -0.734 6.696 1.00 95.75 211 LEU A O 1
ATOM 1620 N N . GLU A 1 212 ? 13.369 -1.057 8.494 1.00 97.56 212 GLU A N 1
ATOM 1621 C CA . GLU A 1 212 ? 13.803 -2.422 8.760 1.00 97.56 212 GLU A CA 1
ATOM 1622 C C . GLU A 1 212 ? 12.657 -3.338 8.354 1.00 97.56 212 GLU A C 1
ATOM 1624 O O . GLU A 1 212 ? 11.564 -3.256 8.924 1.00 97.56 212 GLU A O 1
ATOM 1629 N N . MET A 1 213 ? 12.883 -4.150 7.328 1.00 97.19 213 MET A N 1
ATOM 1630 C CA . MET A 1 213 ? 11.848 -4.967 6.717 1.00 97.19 213 MET A CA 1
ATOM 1631 C C . MET A 1 213 ? 12.364 -6.375 6.455 1.00 97.19 213 MET A C 1
ATOM 1633 O O . MET A 1 213 ? 13.426 -6.549 5.862 1.00 97.19 213 MET A O 1
ATOM 1637 N N . GLU A 1 214 ? 11.586 -7.369 6.865 1.00 97.56 214 GLU A N 1
ATOM 1638 C CA . GLU A 1 214 ? 11.805 -8.766 6.503 1.00 97.56 214 GLU A CA 1
ATOM 1639 C C . GLU A 1 214 ? 10.996 -9.090 5.247 1.00 97.56 214 GLU A C 1
ATOM 1641 O O . GLU A 1 214 ? 9.762 -9.046 5.259 1.00 97.56 214 GLU A O 1
ATOM 1646 N N . GLU A 1 215 ? 11.675 -9.412 4.149 1.00 96.44 215 GLU A N 1
ATOM 1647 C CA . GLU A 1 215 ? 11.021 -9.846 2.914 1.00 96.44 215 GLU A CA 1
ATOM 1648 C C . GLU A 1 215 ? 10.582 -11.313 3.043 1.00 96.44 215 GLU A C 1
ATOM 1650 O O . GLU A 1 215 ? 11.404 -12.225 3.111 1.00 96.44 215 GLU A O 1
ATOM 1655 N N . GLY A 1 216 ? 9.268 -11.552 3.048 1.00 94.50 216 GLY A N 1
ATOM 1656 C CA . GLY A 1 216 ? 8.701 -12.898 2.915 1.00 94.50 216 GLY A CA 1
ATOM 1657 C C . GLY A 1 216 ? 8.656 -13.354 1.453 1.00 94.50 216 GLY A C 1
ATOM 1658 O O . GLY A 1 216 ? 8.839 -14.535 1.154 1.00 94.50 216 GLY A O 1
ATOM 1659 N N . LEU A 1 217 ? 8.436 -12.404 0.543 1.00 96.94 217 LEU A N 1
ATOM 1660 C CA . LEU A 1 217 ? 8.535 -12.551 -0.902 1.00 96.94 217 LEU A CA 1
ATOM 1661 C C . LEU A 1 217 ? 9.216 -11.286 -1.441 1.00 96.94 217 LEU A C 1
ATOM 1663 O O . LEU A 1 217 ? 8.605 -10.214 -1.370 1.00 96.94 217 LEU A O 1
ATOM 1667 N N . PRO A 1 218 ? 10.443 -11.375 -1.983 1.00 96.25 218 PRO A N 1
ATOM 1668 C CA . PRO A 1 218 ? 11.074 -10.219 -2.602 1.00 96.25 218 PRO A CA 1
ATOM 1669 C C . PRO A 1 218 ? 10.222 -9.705 -3.761 1.00 96.25 218 PRO A C 1
ATOM 1671 O O . PRO A 1 218 ? 9.572 -10.498 -4.439 1.00 96.25 218 PRO A O 1
ATOM 1674 N N . ALA A 1 219 ? 10.245 -8.396 -4.021 1.00 96.06 219 ALA A N 1
ATOM 1675 C CA . ALA A 1 219 ? 9.488 -7.838 -5.139 1.00 96.06 219 ALA A CA 1
ATOM 1676 C C . ALA A 1 219 ? 9.920 -8.455 -6.488 1.00 96.06 219 ALA A C 1
ATOM 1678 O O . ALA A 1 219 ? 11.060 -8.268 -6.928 1.00 96.06 219 ALA A O 1
ATOM 1679 N N . LEU A 1 220 ? 9.013 -9.196 -7.126 1.00 95.75 220 LEU A N 1
ATOM 1680 C CA . LEU A 1 220 ? 9.196 -9.872 -8.408 1.00 95.75 220 LEU A CA 1
ATOM 1681 C C . LEU A 1 220 ? 8.532 -9.078 -9.532 1.00 95.75 220 LEU A C 1
ATOM 1683 O O . LEU A 1 220 ? 7.348 -8.753 -9.451 1.00 95.75 220 LEU A O 1
ATOM 1687 N N . GLU A 1 221 ? 9.264 -8.842 -10.616 1.00 94.81 221 GLU A N 1
ATOM 1688 C CA . GLU A 1 221 ? 8.738 -8.252 -11.852 1.00 94.81 221 GLU A CA 1
ATOM 1689 C C . GLU A 1 221 ? 8.194 -9.343 -12.779 1.00 94.81 221 GLU A C 1
ATOM 1691 O O . GLU A 1 221 ? 8.777 -9.706 -13.803 1.00 94.81 221 GLU A O 1
ATOM 1696 N N . GLU A 1 222 ? 7.066 -9.907 -12.369 1.00 94.06 222 GLU A N 1
ATOM 1697 C CA . GLU A 1 222 ? 6.275 -10.853 -13.148 1.00 94.06 222 GLU A CA 1
ATOM 1698 C C . GLU A 1 222 ? 4.816 -10.391 -13.109 1.00 94.06 222 GLU A C 1
ATOM 1700 O O . GLU A 1 222 ? 4.389 -9.759 -12.139 1.00 94.06 222 GLU A O 1
ATOM 1705 N N . ASN A 1 223 ? 4.044 -10.692 -14.157 1.00 95.38 223 ASN A N 1
ATOM 1706 C CA . ASN A 1 223 ? 2.604 -10.480 -14.073 1.00 95.38 223 ASN A CA 1
ATOM 1707 C C . ASN A 1 223 ? 2.011 -11.495 -13.102 1.00 95.38 223 ASN A C 1
ATOM 1709 O O . ASN A 1 223 ? 2.595 -12.550 -12.848 1.00 95.38 223 ASN A O 1
ATOM 1713 N N . GLY A 1 224 ? 0.851 -11.188 -12.551 1.00 95.19 224 GLY A N 1
ATOM 1714 C CA . GLY A 1 224 ? 0.210 -12.040 -11.572 1.00 95.19 224 GLY A CA 1
ATOM 1715 C C . GLY A 1 224 ? -0.859 -11.314 -10.789 1.00 95.19 224 GLY A C 1
ATOM 1716 O O . GLY A 1 224 ? -1.223 -10.177 -11.085 1.00 95.19 224 GLY A O 1
ATOM 1717 N N . PHE A 1 225 ? -1.359 -12.006 -9.782 1.00 96.62 225 PHE A N 1
ATOM 1718 C CA . PHE A 1 225 ? -2.370 -11.499 -8.873 1.00 96.62 225 PHE A CA 1
ATOM 1719 C C . PHE A 1 225 ? -2.281 -12.251 -7.545 1.00 96.62 225 PHE A C 1
ATOM 1721 O O . PHE A 1 225 ? -1.699 -13.338 -7.452 1.00 96.62 225 PHE A O 1
ATOM 1728 N N . THR A 1 226 ? -2.900 -11.690 -6.516 1.00 97.94 226 THR A N 1
ATOM 1729 C CA . THR A 1 226 ? -3.050 -12.327 -5.212 1.00 97.94 226 THR A CA 1
ATOM 1730 C C . THR A 1 226 ? -4.528 -12.538 -4.930 1.00 97.94 226 THR A C 1
ATOM 1732 O O . THR A 1 226 ? -5.325 -11.613 -5.076 1.00 97.94 226 THR A O 1
ATOM 1735 N N . ILE A 1 227 ? -4.886 -13.741 -4.486 1.00 97.81 227 ILE A N 1
ATOM 1736 C CA . ILE A 1 227 ? -6.189 -14.012 -3.875 1.00 97.81 227 ILE A CA 1
ATOM 1737 C C . ILE A 1 227 ? -6.007 -13.965 -2.360 1.00 97.81 227 ILE A C 1
ATOM 1739 O O . ILE A 1 227 ? -5.120 -14.632 -1.826 1.00 97.81 227 ILE A O 1
ATOM 1743 N N . ALA A 1 228 ? -6.828 -13.167 -1.680 1.00 98.06 228 ALA A N 1
ATOM 1744 C CA . ALA A 1 228 ? -6.831 -13.043 -0.229 1.00 98.06 228 ALA A CA 1
ATOM 1745 C C . ALA A 1 228 ? -8.140 -13.602 0.340 1.00 98.06 228 ALA A C 1
ATOM 1747 O O . ALA A 1 228 ? -9.211 -13.050 0.088 1.00 98.06 228 ALA A O 1
ATOM 1748 N N . ASP A 1 229 ? -8.047 -14.680 1.113 1.00 98.31 229 ASP A N 1
ATOM 1749 C CA . ASP A 1 229 ? -9.178 -15.274 1.822 1.00 98.31 229 ASP A CA 1
ATOM 1750 C C . ASP A 1 229 ? -9.199 -14.771 3.266 1.00 98.31 229 ASP A C 1
ATOM 1752 O O . ASP A 1 229 ? -8.219 -14.919 3.999 1.00 98.31 229 ASP A O 1
ATOM 1756 N N . PHE A 1 230 ? -1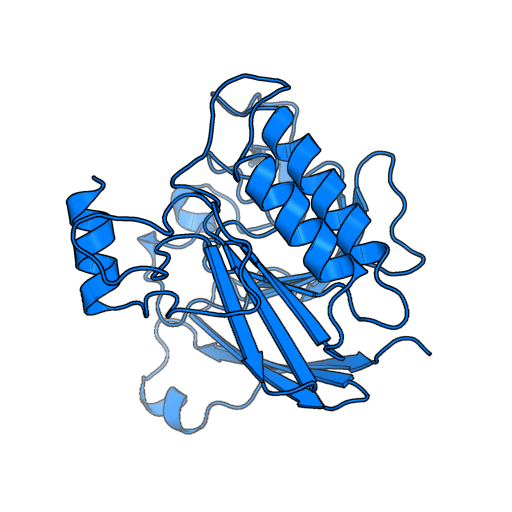0.322 -14.189 3.681 1.00 98.38 230 PHE A N 1
ATOM 1757 C CA . PHE A 1 230 ? -10.511 -13.657 5.028 1.00 98.38 230 PHE A CA 1
ATOM 1758 C C . PHE A 1 230 ? -11.441 -14.568 5.827 1.00 98.38 230 PHE A C 1
ATOM 1760 O O . PHE A 1 230 ? -12.555 -14.872 5.407 1.00 98.38 230 PHE A O 1
ATOM 1767 N N . THR A 1 231 ? -10.991 -14.961 7.011 1.00 98.19 231 THR A N 1
ATOM 1768 C CA . THR A 1 231 ? -11.772 -15.678 8.033 1.00 98.19 231 THR A CA 1
ATOM 1769 C C . THR A 1 231 ? -11.619 -14.945 9.360 1.00 98.19 231 THR A C 1
ATOM 1771 O O . THR A 1 231 ? -10.662 -14.185 9.485 1.00 98.19 231 THR A O 1
ATOM 1774 N N . PRO A 1 232 ? -12.488 -15.131 10.363 1.00 97.38 232 PRO A N 1
ATOM 1775 C CA . PRO A 1 232 ? -12.336 -14.440 11.644 1.00 97.38 232 PRO A CA 1
ATOM 1776 C C . PRO A 1 232 ? -10.944 -14.596 12.287 1.00 97.38 232 PRO A C 1
ATOM 1778 O O . PRO A 1 232 ? -10.465 -13.672 12.933 1.00 97.38 232 PRO A O 1
ATOM 1781 N N . GLU A 1 233 ? -10.260 -15.719 12.063 1.00 97.31 233 GLU A N 1
ATOM 1782 C CA . GLU A 1 233 ? -8.996 -16.052 12.728 1.00 97.31 233 GLU A CA 1
ATOM 1783 C C . GLU A 1 233 ? -7.747 -15.733 11.892 1.00 97.31 233 GLU A C 1
ATOM 1785 O O . GLU A 1 233 ? -6.636 -15.682 12.426 1.00 97.31 233 GLU A O 1
ATOM 1790 N N . ARG A 1 234 ? -7.884 -15.563 10.570 1.00 97.88 234 ARG A N 1
ATOM 1791 C CA . ARG A 1 234 ? -6.732 -15.394 9.669 1.00 97.88 234 ARG A CA 1
ATOM 1792 C C . ARG A 1 234 ? -7.067 -14.772 8.321 1.00 97.88 234 ARG A C 1
ATOM 1794 O O . ARG A 1 234 ? -8.201 -14.840 7.843 1.00 97.88 234 ARG A O 1
ATOM 1801 N N . VAL A 1 235 ? -6.011 -14.284 7.678 1.00 98.56 235 VAL A N 1
ATOM 1802 C CA . VAL A 1 235 ? -5.957 -13.939 6.257 1.00 98.56 235 VAL A CA 1
ATOM 1803 C C . VAL A 1 235 ? -5.012 -14.909 5.549 1.00 98.56 235 VAL A C 1
ATOM 1805 O O . VAL A 1 235 ? -3.852 -15.042 5.943 1.00 98.56 235 VAL A O 1
ATOM 1808 N N . THR A 1 236 ? -5.483 -15.577 4.500 1.00 98.69 236 THR A N 1
ATOM 1809 C CA . THR A 1 236 ? -4.655 -16.438 3.645 1.00 98.69 236 THR A CA 1
ATOM 1810 C C . THR A 1 236 ? -4.409 -15.743 2.312 1.00 98.69 236 THR A C 1
ATOM 1812 O O . THR A 1 236 ? -5.341 -15.480 1.561 1.00 98.69 236 THR A O 1
ATOM 1815 N N . LEU A 1 237 ? -3.146 -15.447 2.012 1.00 98.62 237 LEU A N 1
ATOM 1816 C CA . LEU A 1 237 ? -2.710 -14.816 0.769 1.00 98.62 237 LEU A CA 1
ATOM 1817 C C . LEU A 1 237 ? -2.134 -15.877 -0.167 1.00 98.62 237 LEU A C 1
ATOM 1819 O O . LEU A 1 237 ? -1.150 -16.535 0.170 1.00 98.62 237 LEU A O 1
ATOM 1823 N N . ARG A 1 238 ? -2.729 -16.036 -1.346 1.00 98.62 238 ARG A N 1
ATOM 1824 C CA . ARG A 1 238 ? -2.294 -16.959 -2.400 1.00 98.62 238 ARG A CA 1
ATOM 1825 C C . ARG A 1 238 ? -1.780 -16.151 -3.581 1.00 98.62 238 ARG A C 1
ATOM 1827 O O . ARG A 1 238 ? -2.541 -15.403 -4.188 1.00 98.62 238 ARG A O 1
ATOM 1834 N N . TYR A 1 239 ? -0.494 -16.279 -3.886 1.00 98.38 239 TYR A N 1
ATOM 1835 C CA . TYR A 1 239 ? 0.166 -15.520 -4.944 1.00 98.38 239 TYR A CA 1
ATOM 1836 C C . TYR A 1 239 ? 0.249 -16.352 -6.214 1.00 98.38 239 TYR A C 1
ATOM 1838 O O . TYR A 1 239 ? 0.791 -17.458 -6.205 1.00 98.38 239 TYR A O 1
ATOM 1846 N N . PHE A 1 240 ? -0.229 -15.784 -7.311 1.00 97.69 240 PHE A N 1
ATOM 1847 C CA . PHE A 1 240 ? -0.183 -16.360 -8.644 1.00 97.69 240 PHE A CA 1
ATOM 1848 C C . PHE A 1 240 ? 0.736 -15.507 -9.501 1.00 97.69 240 PHE A C 1
ATOM 1850 O O . PHE A 1 240 ? 0.771 -14.283 -9.366 1.00 97.69 240 PHE A O 1
ATOM 1857 N N . ARG A 1 241 ? 1.491 -16.150 -10.388 1.00 95.81 241 ARG A N 1
ATOM 1858 C CA . ARG A 1 241 ? 2.393 -15.456 -11.302 1.00 95.81 241 ARG A CA 1
ATOM 1859 C C . ARG A 1 241 ? 2.299 -16.035 -12.693 1.00 95.81 241 ARG A C 1
ATOM 1861 O O . ARG A 1 241 ? 2.188 -17.243 -12.869 1.00 95.81 241 ARG A O 1
ATOM 1868 N N . TRP A 1 242 ? 2.450 -15.168 -13.671 1.00 94.25 242 TRP A N 1
ATOM 1869 C CA . TRP A 1 242 ? 2.593 -15.516 -15.063 1.00 94.25 242 TRP A CA 1
ATOM 1870 C C . TRP A 1 242 ? 3.680 -14.643 -15.677 1.00 94.25 242 TRP A C 1
ATOM 1872 O O . TRP A 1 242 ? 3.670 -13.414 -15.594 1.00 94.25 242 TRP A O 1
ATOM 1882 N N . LYS A 1 243 ? 4.664 -15.289 -16.295 1.00 87.31 243 LYS A N 1
ATOM 1883 C CA . LYS A 1 243 ? 5.795 -14.592 -16.896 1.00 87.31 243 LYS A CA 1
ATOM 1884 C C . LYS A 1 243 ? 5.480 -14.247 -18.344 1.00 87.31 243 LYS A C 1
ATOM 1886 O O . LYS A 1 243 ? 5.153 -15.136 -19.129 1.00 87.31 243 LYS A O 1
ATOM 1891 N N . LEU A 1 244 ? 5.670 -12.979 -18.710 1.00 84.81 244 LEU A N 1
ATOM 1892 C CA . LEU A 1 244 ? 5.518 -12.521 -20.089 1.00 84.81 244 LEU A CA 1
ATOM 1893 C C . LEU A 1 244 ? 6.356 -13.385 -21.049 1.00 84.81 244 LEU A C 1
ATOM 1895 O O . LEU A 1 244 ? 7.553 -13.584 -20.833 1.00 84.81 244 LEU A O 1
ATOM 1899 N N . GLY A 1 245 ? 5.716 -13.885 -22.108 1.00 85.81 245 GLY A N 1
ATOM 1900 C CA . GLY A 1 245 ? 6.312 -14.808 -23.081 1.00 85.81 245 GLY A CA 1
ATOM 1901 C C . GLY A 1 245 ? 5.992 -16.287 -22.834 1.00 85.81 245 GLY A C 1
ATOM 1902 O O . GLY A 1 245 ? 6.333 -17.121 -23.670 1.00 85.81 245 GLY A O 1
ATOM 1903 N N . ARG A 1 246 ? 5.326 -16.636 -21.726 1.00 89.19 246 ARG A N 1
ATOM 1904 C CA . ARG A 1 246 ? 4.660 -17.941 -21.588 1.00 89.19 246 ARG A CA 1
ATOM 1905 C C . ARG A 1 246 ? 3.389 -17.981 -22.456 1.00 89.19 246 ARG A C 1
ATOM 1907 O O . ARG A 1 246 ? 2.839 -16.923 -22.747 1.00 89.19 246 ARG A O 1
ATOM 1914 N N . PRO A 1 247 ? 2.909 -19.168 -22.870 1.00 91.69 247 PRO A N 1
ATOM 1915 C CA . PRO A 1 247 ? 1.618 -19.287 -23.546 1.00 91.69 247 PRO A CA 1
ATOM 1916 C C . PRO A 1 247 ? 0.468 -18.790 -22.660 1.00 91.69 247 PRO A C 1
ATOM 1918 O O . PRO A 1 247 ? 0.480 -19.021 -21.449 1.00 91.69 247 PRO A O 1
ATOM 1921 N N . GLU A 1 248 ? -0.539 -18.156 -23.260 1.00 90.50 248 GLU A N 1
ATOM 1922 C CA . GLU A 1 248 ? -1.749 -17.712 -22.547 1.00 90.50 248 GLU A CA 1
ATOM 1923 C C . GLU A 1 248 ? -2.544 -18.891 -21.980 1.00 90.50 248 GLU A C 1
ATOM 1925 O O . GLU A 1 248 ? -3.031 -18.797 -20.863 1.00 90.50 248 GLU A O 1
ATOM 1930 N N . ALA A 1 249 ? -2.556 -20.041 -22.663 1.00 93.25 249 ALA A N 1
ATOM 1931 C CA . ALA A 1 249 ? -3.187 -21.272 -22.172 1.00 93.25 249 ALA A CA 1
ATOM 1932 C C . ALA A 1 249 ? -2.632 -21.763 -20.816 1.00 93.25 249 ALA A C 1
ATOM 1934 O O . ALA A 1 249 ? -3.260 -22.572 -20.145 1.00 93.25 249 ALA A O 1
ATOM 1935 N N . ALA A 1 250 ? -1.459 -21.281 -20.382 1.00 91.69 250 ALA A N 1
ATOM 1936 C CA . ALA A 1 250 ? -0.945 -21.572 -19.043 1.00 91.69 250 ALA A CA 1
ATOM 1937 C C . ALA A 1 250 ? -1.712 -20.837 -17.925 1.00 91.69 250 ALA A C 1
ATOM 1939 O O . ALA A 1 250 ? -1.537 -21.186 -16.760 1.00 91.69 250 ALA A O 1
ATOM 1940 N N . LEU A 1 251 ? -2.518 -19.818 -18.256 1.00 90.31 251 LEU A N 1
ATOM 1941 C CA . LEU A 1 251 ? -3.360 -19.085 -17.305 1.00 90.31 251 LEU A CA 1
ATOM 1942 C C . LEU A 1 251 ? -4.496 -19.959 -16.755 1.00 90.31 251 LEU A C 1
ATOM 1944 O O . LEU A 1 251 ? -4.821 -19.843 -15.575 1.00 90.31 251 LEU A O 1
ATOM 1948 N N . ASP A 1 252 ? -5.040 -20.860 -17.578 1.00 92.44 252 ASP A N 1
ATOM 1949 C CA . ASP A 1 252 ? -6.208 -21.693 -17.248 1.00 92.44 252 ASP A CA 1
ATOM 1950 C C . ASP A 1 252 ? -5.947 -22.680 -16.101 1.00 92.44 252 ASP A C 1
ATOM 1952 O O . ASP A 1 252 ? -6.873 -23.133 -15.433 1.00 92.44 252 ASP A O 1
ATOM 1956 N N . THR A 1 253 ? -4.678 -23.011 -15.861 1.00 94.56 253 THR A N 1
ATOM 1957 C CA . THR A 1 253 ? -4.242 -23.970 -14.837 1.00 94.56 253 THR A CA 1
ATOM 1958 C C . THR A 1 253 ? -3.242 -23.341 -13.867 1.00 94.56 253 THR A C 1
ATOM 1960 O O . THR A 1 253 ? -2.328 -24.016 -13.385 1.00 94.56 253 THR A O 1
ATOM 1963 N N . LEU A 1 254 ? -3.328 -22.024 -13.651 1.00 94.75 254 LEU A N 1
ATOM 1964 C CA . LEU A 1 254 ? -2.444 -21.333 -12.720 1.00 94.75 254 LEU A CA 1
ATOM 1965 C C . LEU A 1 254 ? -2.692 -21.795 -11.283 1.00 94.75 254 LEU A C 1
ATOM 1967 O O . LEU A 1 254 ? -3.756 -21.569 -10.716 1.00 94.75 254 LEU A O 1
ATOM 1971 N N . GLU A 1 255 ? -1.648 -22.342 -10.671 1.00 96.50 255 GLU A N 1
ATOM 1972 C CA . GLU A 1 255 ? -1.607 -22.657 -9.246 1.00 96.50 255 GLU A CA 1
ATOM 1973 C C . GLU A 1 255 ? -0.843 -21.573 -8.472 1.00 96.50 255 GLU A C 1
ATOM 1975 O O . GLU A 1 255 ? 0.059 -20.925 -9.027 1.00 96.50 255 GLU A O 1
ATOM 1980 N N . PRO A 1 256 ? -1.160 -21.353 -7.183 1.00 97.69 256 PRO A N 1
ATOM 1981 C CA . PRO A 1 256 ? -0.425 -20.391 -6.386 1.00 97.69 256 PRO A CA 1
ATOM 1982 C C . PRO A 1 256 ? 1.014 -20.876 -6.187 1.00 97.69 256 PRO A C 1
ATOM 1984 O O . PRO A 1 256 ? 1.257 -21.977 -5.699 1.00 97.69 256 PRO A O 1
ATOM 1987 N N . PHE A 1 257 ? 1.995 -20.035 -6.516 1.00 97.31 257 PHE A N 1
ATOM 1988 C CA . PHE A 1 257 ? 3.410 -20.362 -6.302 1.00 97.31 257 PHE A CA 1
ATOM 1989 C C . PHE A 1 257 ? 3.857 -20.102 -4.856 1.00 97.31 257 PHE A C 1
ATOM 1991 O O . PHE A 1 257 ? 4.936 -20.533 -4.449 1.00 97.31 257 PHE A O 1
ATOM 1998 N N . ARG A 1 258 ? 3.044 -19.365 -4.089 1.00 97.69 258 ARG A N 1
ATOM 1999 C CA . ARG A 1 258 ? 3.257 -19.072 -2.672 1.00 97.69 258 ARG A CA 1
ATOM 2000 C C . ARG A 1 258 ? 1.917 -18.927 -1.960 1.00 97.69 258 ARG A C 1
ATOM 2002 O O . ARG A 1 258 ? 0.992 -18.314 -2.490 1.00 97.69 258 ARG A O 1
ATOM 2009 N N . VAL A 1 259 ? 1.862 -19.430 -0.729 1.00 98.38 259 VAL A N 1
ATOM 2010 C CA . VAL A 1 259 ? 0.748 -19.225 0.199 1.00 98.38 259 VAL A CA 1
ATOM 2011 C C . VAL A 1 259 ? 1.292 -18.691 1.520 1.00 98.38 259 VAL A C 1
ATOM 2013 O O . VAL A 1 259 ? 2.204 -19.283 2.094 1.00 98.38 259 VAL A O 1
ATOM 2016 N N . THR A 1 260 ? 0.718 -17.597 2.010 1.00 98.38 260 THR A N 1
ATOM 2017 C CA . THR A 1 260 ? 1.057 -16.988 3.300 1.00 98.38 260 THR A CA 1
ATOM 2018 C C . THR A 1 260 ? -0.174 -16.966 4.188 1.00 98.38 260 THR A C 1
ATOM 2020 O O . THR A 1 260 ? -1.220 -16.464 3.789 1.00 98.38 260 THR A O 1
ATOM 2023 N N . ASN A 1 261 ? -0.044 -17.473 5.412 1.00 97.94 261 ASN A N 1
ATOM 2024 C CA . ASN A 1 261 ? -1.092 -17.390 6.424 1.00 97.94 261 ASN A CA 1
ATOM 2025 C C . ASN A 1 261 ? -0.725 -16.321 7.452 1.00 97.94 261 ASN A C 1
ATOM 2027 O O . ASN A 1 261 ? 0.328 -16.396 8.086 1.00 97.94 261 ASN A O 1
ATOM 2031 N N . LEU A 1 262 ? -1.601 -15.337 7.611 1.00 97.56 262 LEU A N 1
ATOM 2032 C CA . LEU A 1 262 ? -1.497 -14.275 8.600 1.00 97.56 262 LEU A CA 1
ATOM 2033 C C . LEU A 1 262 ? -2.547 -14.544 9.669 1.00 97.56 262 LEU A C 1
ATOM 2035 O O . LEU A 1 262 ? -3.738 -14.527 9.374 1.00 97.56 262 LEU A O 1
ATOM 2039 N N . VAL A 1 263 ? -2.110 -14.840 10.887 1.00 96.81 263 VAL A N 1
ATOM 2040 C CA . VAL A 1 263 ? -3.007 -15.180 11.997 1.00 96.81 263 VAL A CA 1
ATOM 2041 C C . VAL A 1 263 ? -3.319 -13.915 12.783 1.00 96.81 263 VAL A C 1
ATOM 2043 O O . VAL A 1 263 ? -2.425 -13.103 13.027 1.00 96.81 263 VAL A O 1
ATOM 2046 N N . VAL A 1 264 ? -4.585 -13.737 13.150 1.00 92.88 264 VAL A N 1
ATOM 2047 C CA . VAL A 1 264 ? -5.008 -12.631 14.010 1.00 92.88 264 VAL A CA 1
ATOM 2048 C C . VAL A 1 264 ? -4.315 -12.777 15.373 1.00 92.88 264 VAL A C 1
ATOM 2050 O O . VAL A 1 264 ? -4.374 -13.862 15.954 1.00 92.88 264 VAL A O 1
ATOM 2053 N N . PRO A 1 265 ? -3.630 -11.734 15.883 1.00 86.31 265 PRO A N 1
ATOM 2054 C CA . PRO A 1 265 ? -3.023 -11.782 17.209 1.00 86.31 265 PRO A CA 1
ATOM 2055 C C . PRO A 1 265 ? -4.082 -12.055 18.283 1.00 86.31 265 PRO A C 1
ATOM 2057 O O . PRO A 1 265 ? -5.154 -11.449 18.243 1.00 86.31 265 PRO A O 1
ATOM 2060 N N . GLY A 1 266 ? -3.771 -12.968 19.208 1.00 69.19 266 GLY A N 1
ATOM 2061 C CA . GLY A 1 266 ? -4.615 -13.276 20.369 1.00 69.19 266 GLY A CA 1
ATOM 2062 C C . GLY A 1 266 ? -4.672 -12.157 21.402 1.00 69.19 266 GLY A C 1
ATOM 2063 O O . GLY A 1 266 ? -3.786 -11.271 21.381 1.00 69.19 266 GLY A O 1
#